Protein AF-A0AAW3V0H8-F1 (afdb_monomer)

Nearest PDB structures (foldseek):
  4p8q-assembly1_A  TM=2.398E-01  e=4.920E+00  Homo sapiens

Structure (mmCIF, N/CA/C/O backbone):
data_AF-A0AAW3V0H8-F1
#
_entry.id   AF-A0AAW3V0H8-F1
#
loop_
_atom_site.group_PDB
_atom_site.id
_atom_site.type_symbol
_atom_site.label_atom_id
_atom_site.label_alt_id
_atom_site.label_comp_id
_atom_site.label_asym_id
_atom_site.label_entity_id
_atom_site.label_seq_id
_atom_site.pdbx_PDB_ins_code
_atom_site.Cartn_x
_atom_site.Cartn_y
_atom_site.Cartn_z
_atom_site.occupancy
_atom_site.B_iso_or_equiv
_atom_site.auth_seq_id
_atom_site.auth_comp_id
_atom_site.auth_asym_id
_atom_site.auth_atom_id
_atom_site.pdbx_PDB_model_num
ATOM 1 N N . MET A 1 1 ? 20.833 -8.322 23.748 1.00 37.53 1 MET A N 1
ATOM 2 C CA . MET A 1 1 ? 20.472 -7.703 22.460 1.00 37.53 1 MET A CA 1
ATOM 3 C C . MET A 1 1 ? 19.228 -8.422 21.984 1.00 37.53 1 MET A C 1
ATOM 5 O O . MET A 1 1 ? 19.292 -9.637 21.852 1.00 37.53 1 MET A O 1
ATOM 9 N N . SER A 1 2 ? 18.082 -7.745 21.903 1.00 35.94 2 SER A N 1
ATOM 10 C CA . SER A 1 2 ? 16.878 -8.358 21.337 1.00 35.94 2 SER A CA 1
ATOM 11 C C . SER A 1 2 ? 17.013 -8.324 19.821 1.00 35.94 2 SER A C 1
ATOM 13 O O . SER A 1 2 ? 17.039 -7.242 19.240 1.00 35.94 2 SER A O 1
ATOM 15 N N . ASN A 1 3 ? 17.126 -9.489 19.191 1.00 50.06 3 ASN A N 1
ATOM 16 C CA . ASN A 1 3 ? 16.875 -9.577 17.762 1.00 50.06 3 ASN A CA 1
ATOM 17 C C . ASN A 1 3 ? 15.362 -9.459 17.582 1.00 50.06 3 ASN A C 1
ATOM 19 O O . ASN A 1 3 ? 14.611 -10.320 18.040 1.00 50.06 3 ASN A O 1
ATOM 23 N N . ASN A 1 4 ? 14.920 -8.353 16.991 1.00 58.00 4 ASN A N 1
ATOM 24 C CA . ASN A 1 4 ? 13.531 -8.189 16.598 1.00 58.00 4 ASN A CA 1
ATOM 25 C C . ASN A 1 4 ? 13.390 -8.788 15.203 1.00 58.00 4 ASN A C 1
ATOM 27 O O . ASN A 1 4 ? 13.765 -8.164 14.216 1.00 58.00 4 ASN A O 1
ATOM 31 N N . TYR A 1 5 ? 12.890 -10.016 15.147 1.00 76.69 5 TYR A N 1
ATOM 32 C CA . TYR A 1 5 ? 12.546 -10.676 13.898 1.00 76.69 5 TYR A CA 1
ATOM 33 C C . TYR A 1 5 ? 11.169 -10.185 13.482 1.00 76.69 5 TYR A C 1
ATOM 35 O O . TYR A 1 5 ? 10.242 -10.202 14.283 1.00 76.69 5 TYR A O 1
ATOM 43 N N . TYR A 1 6 ? 11.040 -9.680 12.266 1.00 83.75 6 TYR A N 1
ATOM 44 C CA . TYR A 1 6 ? 9.749 -9.311 11.716 1.00 83.75 6 TYR A CA 1
ATOM 45 C C . TYR A 1 6 ? 9.528 -10.127 10.451 1.00 83.75 6 TYR A C 1
ATOM 47 O O . TYR A 1 6 ? 10.320 -10.035 9.513 1.00 83.75 6 TYR A O 1
ATOM 55 N N . ASP A 1 7 ? 8.448 -10.899 10.445 1.00 89.94 7 ASP A N 1
ATOM 56 C CA . ASP A 1 7 ? 8.029 -11.690 9.299 1.00 89.94 7 ASP A CA 1
ATOM 57 C C . ASP A 1 7 ? 6.697 -11.164 8.782 1.00 89.94 7 ASP A C 1
ATOM 59 O O . ASP A 1 7 ? 5.806 -10.803 9.558 1.00 89.94 7 ASP A O 1
ATOM 63 N N . ALA A 1 8 ? 6.553 -11.158 7.465 1.00 91.62 8 ALA A N 1
ATOM 64 C CA . ALA A 1 8 ? 5.334 -10.767 6.796 1.00 91.62 8 ALA A CA 1
ATOM 65 C C . ALA A 1 8 ? 5.156 -11.490 5.465 1.00 91.62 8 ALA A C 1
ATOM 67 O O . ALA A 1 8 ? 6.110 -11.890 4.799 1.00 91.62 8 ALA A O 1
ATOM 68 N N . THR A 1 9 ? 3.902 -11.637 5.065 1.00 94.12 9 THR A N 1
ATOM 69 C CA . THR A 1 9 ? 3.507 -12.157 3.758 1.00 94.12 9 THR A CA 1
ATOM 70 C C . THR A 1 9 ? 2.416 -11.298 3.173 1.00 94.12 9 THR A C 1
ATOM 72 O O . THR A 1 9 ? 1.615 -10.712 3.899 1.00 94.12 9 THR A O 1
ATOM 75 N N . GLY A 1 10 ? 2.324 -11.300 1.857 1.00 95.06 10 GLY A N 1
ATOM 76 C CA . GLY A 1 10 ? 1.260 -10.615 1.166 1.00 95.06 10 GLY A CA 1
ATOM 77 C C . GLY A 1 10 ? 1.073 -11.088 -0.255 1.00 95.06 10 GLY A C 1
ATOM 78 O O . GLY A 1 10 ? 1.720 -12.030 -0.717 1.00 95.06 10 GLY A O 1
ATOM 79 N N . VAL A 1 11 ? 0.174 -10.396 -0.942 1.00 97.00 11 VAL A N 1
ATOM 80 C CA . VAL A 1 11 ? -0.075 -10.573 -2.365 1.00 97.00 11 VAL A CA 1
ATOM 81 C C . VAL A 1 11 ? -0.100 -9.238 -3.091 1.00 97.00 11 VAL A C 1
ATOM 83 O O . VAL A 1 11 ? -0.655 -8.248 -2.609 1.00 97.00 11 VAL A O 1
ATOM 86 N N . LEU A 1 12 ? 0.480 -9.243 -4.284 1.00 98.06 12 LEU A N 1
ATOM 87 C CA . LEU A 1 12 ? 0.251 -8.260 -5.330 1.00 98.06 12 LEU A CA 1
ATOM 88 C C . LEU A 1 12 ? -1.022 -8.669 -6.074 1.00 98.06 12 LEU A C 1
ATOM 90 O O . LEU A 1 12 ? -1.100 -9.800 -6.547 1.00 98.06 12 LEU A O 1
ATOM 94 N N . VAL A 1 13 ? -2.006 -7.776 -6.166 1.00 97.19 13 VAL A N 1
ATOM 95 C CA . VAL A 1 13 ? -3.293 -8.022 -6.837 1.00 97.19 13 VAL A CA 1
ATOM 96 C C . VAL A 1 13 ? -3.322 -7.265 -8.159 1.00 97.19 13 VAL A C 1
ATOM 98 O O . VAL A 1 13 ? -3.122 -6.046 -8.171 1.00 97.19 13 VAL A O 1
ATOM 101 N N . PHE A 1 14 ? -3.593 -7.961 -9.258 1.00 96.50 14 PHE A N 1
ATOM 102 C CA . PHE A 1 14 ? -3.565 -7.417 -10.617 1.00 96.50 14 PHE A CA 1
ATOM 103 C C . PHE A 1 14 ? -4.962 -7.326 -11.236 1.00 96.50 14 PHE A C 1
ATOM 105 O O . PHE A 1 14 ? -5.885 -8.028 -10.834 1.00 96.50 14 PHE A O 1
ATOM 112 N N . ASP A 1 15 ? -5.121 -6.457 -12.234 1.00 94.00 15 ASP A N 1
ATOM 113 C CA . ASP A 1 15 ? -6.331 -6.426 -13.058 1.00 94.00 15 ASP A CA 1
ATOM 114 C C . ASP A 1 15 ? -6.294 -7.561 -14.092 1.00 94.00 15 ASP A C 1
ATOM 116 O O . ASP A 1 15 ? -5.703 -7.436 -15.168 1.00 94.00 15 ASP A O 1
ATOM 120 N N . GLY A 1 16 ? -6.894 -8.700 -13.738 1.00 87.38 16 GLY A N 1
ATOM 121 C CA . GLY A 1 16 ? -6.908 -9.907 -14.562 1.00 87.38 16 GLY A CA 1
ATOM 122 C C . GLY A 1 16 ? -5.788 -10.882 -14.200 1.00 87.38 16 GLY A C 1
ATOM 123 O O . GLY A 1 16 ? -5.446 -11.046 -13.036 1.00 87.38 16 GLY A O 1
ATOM 124 N N . SER A 1 17 ? -5.240 -11.601 -15.182 1.00 85.12 17 SER A N 1
ATOM 125 C CA . SER A 1 17 ? -4.166 -12.562 -14.902 1.00 85.12 17 SER A CA 1
ATOM 126 C C . SER A 1 17 ? -2.872 -11.844 -14.479 1.00 85.12 17 SER A C 1
ATOM 128 O O . SER A 1 17 ? -2.539 -10.828 -15.087 1.00 85.12 17 SER A O 1
ATOM 130 N N . PRO A 1 18 ? -2.109 -12.368 -13.500 1.00 81.50 18 PRO A N 1
ATOM 131 C CA . PRO A 1 18 ? -0.899 -11.751 -13.008 1.00 81.50 18 PRO A CA 1
ATOM 132 C C . PRO A 1 18 ? 0.109 -11.662 -14.131 1.00 81.50 18 PRO A C 1
ATOM 134 O O . PRO A 1 18 ? 0.438 -12.658 -14.782 1.00 81.50 18 PRO A O 1
ATOM 137 N N . VAL A 1 19 ? 0.621 -10.457 -14.332 1.00 87.94 19 VAL A N 1
ATOM 138 C CA . VAL A 1 19 ? 1.719 -10.217 -15.252 1.00 87.94 19 VAL A CA 1
ATOM 139 C C . VAL A 1 19 ? 2.872 -9.685 -14.422 1.00 87.94 19 VAL A C 1
ATOM 141 O O . VAL A 1 19 ? 2.922 -8.504 -14.083 1.00 87.94 19 VAL A O 1
ATOM 144 N N . VAL A 1 20 ? 3.809 -10.573 -14.079 1.00 93.44 20 VAL A N 1
ATOM 145 C CA . VAL A 1 20 ? 5.093 -10.162 -13.501 1.00 93.44 20 VAL A CA 1
ATOM 146 C C . VAL A 1 20 ? 5.947 -9.579 -14.618 1.00 93.44 20 VAL A C 1
ATOM 148 O O . VAL A 1 20 ? 6.759 -10.261 -15.251 1.00 93.44 20 VAL A O 1
ATOM 151 N N . THR A 1 21 ? 5.702 -8.302 -14.887 1.00 94.44 21 THR A N 1
ATOM 152 C CA . THR A 1 21 ? 6.495 -7.491 -15.803 1.00 94.44 21 THR A CA 1
ATOM 153 C C . THR A 1 21 ? 7.872 -7.184 -15.208 1.00 94.44 21 THR A C 1
ATOM 155 O O . THR A 1 21 ? 8.102 -7.420 -14.014 1.00 94.44 21 THR A O 1
ATOM 158 N N . PRO A 1 22 ? 8.811 -6.655 -16.009 1.00 93.12 22 PRO A N 1
ATOM 159 C CA . PRO A 1 22 ? 10.111 -6.250 -15.498 1.00 93.12 22 PRO A CA 1
ATOM 160 C C . PRO A 1 22 ? 10.042 -5.245 -14.338 1.00 93.12 22 PRO A C 1
ATOM 162 O O . PRO A 1 22 ? 10.780 -5.420 -13.374 1.00 93.12 22 PRO A O 1
ATOM 165 N N . VAL A 1 23 ? 9.115 -4.275 -14.354 1.00 93.50 23 VAL A N 1
ATOM 166 C CA . VAL A 1 23 ? 8.939 -3.334 -13.228 1.00 93.50 23 VAL A CA 1
ATOM 167 C C . VAL A 1 23 ? 8.511 -4.049 -11.946 1.00 93.50 23 VAL A C 1
ATOM 169 O O . VAL A 1 23 ? 9.093 -3.811 -10.887 1.00 93.50 23 VAL A O 1
ATOM 172 N N . ILE A 1 24 ? 7.534 -4.960 -12.020 1.00 96.44 24 ILE A N 1
ATOM 173 C CA . ILE A 1 24 ? 7.113 -5.745 -10.848 1.00 96.44 24 ILE A CA 1
ATOM 174 C C . ILE A 1 24 ? 8.265 -6.608 -10.336 1.00 96.44 24 ILE A C 1
ATOM 176 O O . ILE A 1 24 ? 8.504 -6.672 -9.131 1.00 96.44 24 ILE A O 1
ATOM 180 N N . ARG A 1 25 ? 9.006 -7.246 -11.244 1.00 95.62 25 ARG A N 1
ATOM 181 C CA . ARG A 1 25 ? 10.152 -8.077 -10.878 1.00 95.62 25 ARG A CA 1
ATOM 182 C C . ARG A 1 25 ? 11.225 -7.249 -10.175 1.00 95.62 25 ARG A C 1
ATOM 184 O O . ARG A 1 25 ? 11.657 -7.647 -9.100 1.00 95.62 25 ARG A O 1
ATOM 191 N N . ALA A 1 26 ? 11.594 -6.095 -10.717 1.00 93.31 26 ALA A N 1
ATOM 192 C CA . ALA A 1 26 ? 12.618 -5.227 -10.143 1.00 93.31 26 ALA A CA 1
ATOM 193 C C . ALA A 1 26 ? 12.239 -4.693 -8.750 1.00 93.31 26 ALA A C 1
ATOM 195 O O . ALA A 1 26 ? 13.066 -4.655 -7.845 1.00 93.31 26 ALA A O 1
ATOM 196 N N . LEU A 1 27 ? 10.977 -4.303 -8.547 1.00 95.31 27 LEU A N 1
ATOM 197 C CA . LEU A 1 27 ? 10.539 -3.729 -7.271 1.00 95.31 27 LEU A CA 1
ATOM 198 C C . LEU A 1 27 ? 10.308 -4.777 -6.173 1.00 95.31 27 LEU A C 1
ATOM 200 O O . LEU A 1 27 ? 10.487 -4.466 -4.998 1.00 95.31 27 LEU A O 1
ATOM 204 N N . PHE A 1 28 ? 9.889 -5.996 -6.535 1.00 96.94 28 PHE A N 1
ATOM 205 C CA . PHE A 1 28 ? 9.394 -6.980 -5.564 1.00 96.94 28 PHE A CA 1
ATOM 206 C C . PHE A 1 28 ? 10.211 -8.276 -5.473 1.00 96.94 28 PHE A C 1
ATOM 208 O O . PHE A 1 28 ? 9.963 -9.056 -4.557 1.00 96.94 28 PHE A O 1
ATOM 215 N N . SER A 1 29 ? 11.212 -8.516 -6.329 1.00 95.12 29 SER A N 1
ATOM 216 C CA . SER A 1 29 ? 12.108 -9.684 -6.175 1.00 95.12 29 SER A CA 1
ATOM 217 C C . SER A 1 29 ? 12.776 -9.781 -4.793 1.00 95.12 29 SER A C 1
ATOM 219 O O . SER A 1 29 ? 12.823 -10.895 -4.264 1.00 95.12 29 SER A O 1
ATOM 221 N N . PRO A 1 30 ? 13.205 -8.671 -4.147 1.00 95.25 30 PRO A N 1
ATOM 222 C CA . PRO A 1 30 ? 13.730 -8.710 -2.774 1.00 95.25 30 PRO A CA 1
ATOM 223 C C . PRO A 1 30 ? 12.755 -9.308 -1.742 1.00 95.25 30 PRO A C 1
ATOM 225 O O . PRO A 1 30 ? 13.171 -9.847 -0.718 1.00 95.25 30 PRO A O 1
ATOM 228 N N . PHE A 1 31 ? 11.452 -9.282 -2.039 1.00 96.00 31 PHE A N 1
ATOM 229 C CA . PHE A 1 31 ? 10.376 -9.816 -1.206 1.00 96.00 31 PHE A CA 1
ATOM 230 C C . PHE A 1 31 ? 9.985 -11.250 -1.597 1.00 96.00 31 PHE A C 1
ATOM 232 O O . PHE A 1 31 ? 8.806 -11.587 -1.568 1.00 96.00 31 PHE A O 1
ATOM 239 N N . SER A 1 32 ? 10.925 -12.107 -2.013 1.00 94.75 32 SER A N 1
ATOM 240 C CA . SER A 1 32 ? 10.636 -13.513 -2.378 1.00 94.75 32 SER A CA 1
ATOM 241 C C . SER A 1 32 ? 9.428 -13.678 -3.314 1.00 94.75 32 SER A C 1
ATOM 243 O O . SER A 1 32 ? 8.558 -14.519 -3.079 1.00 94.75 32 SER A O 1
ATOM 245 N N . LEU A 1 33 ? 9.353 -12.837 -4.348 1.00 96.25 33 LEU A N 1
ATOM 246 C CA . LEU A 1 33 ? 8.239 -12.811 -5.292 1.00 96.25 33 LEU A CA 1
ATOM 247 C C . LEU A 1 33 ? 8.005 -14.194 -5.925 1.00 96.25 33 LEU A C 1
ATOM 249 O O . LEU A 1 33 ? 8.881 -14.723 -6.612 1.00 96.25 33 LEU A O 1
ATOM 253 N N . ASP A 1 34 ? 6.800 -14.736 -5.759 1.00 95.12 34 ASP A N 1
ATOM 254 C CA . ASP A 1 34 ? 6.346 -15.957 -6.428 1.00 95.12 34 ASP A CA 1
ATOM 255 C C . ASP A 1 34 ? 5.134 -15.647 -7.314 1.00 95.12 34 ASP A C 1
ATOM 257 O O . ASP A 1 34 ? 4.043 -15.322 -6.848 1.00 95.12 34 ASP A O 1
ATOM 261 N N . GLU A 1 35 ? 5.342 -15.753 -8.625 1.00 94.81 35 GLU A N 1
ATOM 262 C CA . GLU A 1 35 ? 4.335 -15.477 -9.654 1.00 94.81 35 GLU A CA 1
ATOM 263 C C . GLU A 1 35 ? 3.262 -16.572 -9.786 1.00 94.81 35 GLU A C 1
ATOM 265 O O . GLU A 1 35 ? 2.266 -16.387 -10.481 1.00 94.81 35 GLU A O 1
ATOM 270 N N . ARG A 1 36 ? 3.475 -17.740 -9.168 1.00 91.25 36 ARG A N 1
ATOM 271 C CA . ARG A 1 36 ? 2.620 -18.930 -9.327 1.00 91.25 36 ARG A CA 1
ATOM 272 C C . ARG A 1 36 ? 1.748 -19.199 -8.111 1.00 91.25 36 ARG A C 1
ATOM 274 O O . ARG A 1 36 ? 0.838 -20.023 -8.193 1.00 91.25 36 ARG A O 1
ATOM 281 N N . TYR A 1 37 ? 2.029 -18.533 -6.998 1.00 92.00 37 TYR A N 1
ATOM 282 C CA . TYR A 1 37 ? 1.308 -18.667 -5.743 1.00 92.00 37 TYR A CA 1
ATOM 283 C C . TYR A 1 37 ? 0.724 -17.305 -5.332 1.00 92.00 37 TYR A C 1
ATOM 285 O O . TYR A 1 37 ? 1.418 -16.305 -5.466 1.00 92.00 37 TYR A O 1
ATOM 293 N N . PRO A 1 38 ? -0.526 -17.222 -4.839 1.00 90.50 38 PRO A N 1
ATOM 294 C CA . PRO A 1 38 ? -1.515 -18.299 -4.722 1.00 90.50 38 PRO A CA 1
ATOM 295 C C . PRO A 1 38 ? -2.177 -18.689 -6.061 1.00 90.50 38 PRO A C 1
ATOM 297 O O . PRO A 1 38 ? -2.934 -19.659 -6.102 1.00 90.50 38 PRO A O 1
ATOM 300 N N . GLY A 1 39 ? -1.875 -17.968 -7.147 1.00 87.69 39 GLY A N 1
ATOM 301 C CA . GLY A 1 39 ? -2.514 -18.110 -8.456 1.00 87.69 39 GLY A CA 1
ATOM 302 C C . GLY A 1 39 ? -3.687 -17.140 -8.629 1.00 87.69 39 GLY A C 1
ATOM 303 O O . GLY A 1 39 ? -3.873 -16.222 -7.835 1.00 87.69 39 GLY A O 1
ATOM 304 N N . GLY A 1 40 ? -4.500 -17.332 -9.671 1.00 90.69 40 GLY A N 1
ATOM 305 C CA . GLY A 1 40 ? -5.608 -16.413 -9.960 1.00 90.69 40 GLY A CA 1
ATOM 306 C C . GLY A 1 40 ? -5.092 -15.108 -10.550 1.00 90.69 40 GLY A C 1
ATOM 307 O O . GLY A 1 40 ? -4.414 -15.190 -11.563 1.00 90.69 40 GLY A O 1
ATOM 308 N N . ASP A 1 41 ? -5.429 -13.975 -9.928 1.00 92.94 41 ASP A N 1
ATOM 309 C CA . ASP A 1 41 ? -5.024 -12.583 -10.206 1.00 92.94 41 ASP A CA 1
ATOM 310 C C . ASP A 1 41 ? -3.945 -12.067 -9.230 1.00 92.94 41 ASP A C 1
ATOM 312 O O . ASP A 1 41 ? -3.714 -10.861 -9.112 1.00 92.94 41 ASP A O 1
ATOM 316 N N . GLN A 1 42 ? -3.276 -12.985 -8.521 1.00 96.31 42 GLN A N 1
ATOM 317 C CA . GLN A 1 42 ? -2.355 -12.667 -7.435 1.00 96.31 42 GLN A CA 1
ATOM 318 C C . GLN A 1 42 ? -0.961 -13.276 -7.603 1.00 96.31 42 GLN A C 1
ATOM 320 O O . GLN A 1 42 ? -0.818 -14.424 -8.029 1.00 96.31 42 GLN A O 1
ATOM 325 N N . CYS A 1 43 ? 0.050 -12.523 -7.161 1.00 96.38 43 CYS A N 1
ATOM 326 C CA . CYS A 1 43 ? 1.411 -13.015 -6.919 1.00 96.38 43 CYS A CA 1
ATOM 327 C C . CYS A 1 43 ? 1.782 -12.834 -5.450 1.00 96.38 43 CYS A C 1
ATOM 329 O O . CYS A 1 43 ? 1.475 -11.803 -4.858 1.00 96.38 43 CYS A O 1
ATOM 331 N N . TYR A 1 44 ? 2.485 -13.800 -4.880 1.00 96.62 44 TYR A N 1
ATOM 332 C CA . TYR A 1 44 ? 2.911 -13.796 -3.490 1.00 96.62 44 TYR A CA 1
ATOM 333 C C . TYR A 1 44 ? 4.196 -13.000 -3.299 1.00 96.62 44 TYR A C 1
ATOM 335 O O . TYR A 1 44 ? 5.097 -13.043 -4.133 1.00 96.62 44 TYR A O 1
ATOM 343 N N . ILE A 1 45 ? 4.278 -12.315 -2.163 1.00 96.75 45 ILE A N 1
ATOM 344 C CA . ILE A 1 45 ? 5.489 -11.678 -1.653 1.00 96.75 45 ILE A CA 1
ATOM 345 C C . ILE A 1 45 ? 5.642 -11.999 -0.166 1.00 96.75 45 ILE A C 1
ATOM 347 O O . ILE A 1 45 ? 4.659 -12.204 0.551 1.00 96.75 45 ILE A O 1
ATOM 351 N N . ALA A 1 46 ? 6.873 -12.008 0.320 1.00 94.50 46 ALA A N 1
ATOM 352 C CA . ALA A 1 46 ? 7.197 -12.213 1.715 1.00 94.50 46 ALA A CA 1
ATOM 353 C C . ALA A 1 46 ? 8.461 -11.480 2.136 1.00 94.50 46 ALA A C 1
ATOM 355 O O . ALA A 1 46 ? 9.443 -11.395 1.401 1.00 94.50 46 ALA A O 1
ATOM 356 N N . ARG A 1 47 ? 8.437 -11.045 3.390 1.00 91.81 47 ARG A N 1
ATOM 357 C CA . ARG A 1 47 ? 9.610 -10.685 4.166 1.00 91.81 47 ARG A CA 1
ATOM 358 C C . ARG A 1 47 ? 9.761 -11.723 5.261 1.00 91.81 47 ARG A C 1
ATOM 360 O O . ARG A 1 47 ? 8.859 -11.909 6.071 1.00 91.81 47 ARG A O 1
ATOM 367 N N . VAL A 1 48 ? 10.894 -12.394 5.289 1.00 89.44 48 VAL A N 1
ATOM 368 C CA . VAL A 1 48 ? 11.235 -13.365 6.321 1.00 89.44 48 VAL A CA 1
ATOM 369 C C . VAL A 1 48 ? 12.594 -12.966 6.859 1.00 89.44 48 VAL A C 1
ATOM 371 O O . VAL A 1 48 ? 13.583 -13.031 6.127 1.00 89.44 48 VAL A O 1
ATOM 374 N N . ALA A 1 49 ? 12.639 -12.556 8.125 1.00 84.50 49 ALA A N 1
ATOM 375 C CA . ALA A 1 49 ? 13.765 -11.832 8.717 1.00 84.50 49 ALA A CA 1
ATOM 376 C C . ALA A 1 49 ? 15.133 -12.515 8.531 1.00 84.50 49 ALA A C 1
ATOM 378 O O . ALA A 1 49 ? 16.157 -11.845 8.475 1.00 84.50 49 ALA A O 1
ATOM 379 N N . GLU A 1 50 ? 15.161 -13.845 8.436 1.00 83.00 50 GLU A N 1
ATOM 380 C CA . GLU A 1 50 ? 16.398 -14.622 8.296 1.00 83.00 50 GLU A CA 1
ATOM 381 C C . GLU A 1 50 ? 16.725 -15.047 6.856 1.00 83.00 50 GLU A C 1
ATOM 383 O O . GLU A 1 50 ? 17.782 -15.632 6.624 1.00 83.00 50 GLU A O 1
ATOM 388 N N . SER A 1 51 ? 15.836 -14.809 5.886 1.00 85.12 51 SER A N 1
ATOM 389 C CA . SER A 1 51 ? 15.993 -15.353 4.524 1.00 85.12 51 SER A CA 1
ATOM 390 C C . SER A 1 51 ? 15.734 -14.371 3.387 1.00 85.12 51 SER A C 1
ATOM 392 O O . SER A 1 51 ? 16.080 -14.674 2.248 1.00 85.12 51 SER A O 1
ATOM 394 N N . THR A 1 52 ? 15.180 -13.195 3.674 1.00 89.00 52 THR A N 1
ATOM 395 C CA . THR A 1 52 ? 14.964 -12.139 2.680 1.00 89.00 52 THR A CA 1
ATOM 396 C C . THR A 1 52 ? 15.725 -10.887 3.065 1.00 89.00 52 THR A C 1
ATOM 398 O O . THR A 1 52 ? 15.724 -10.515 4.236 1.00 89.00 52 THR A O 1
ATOM 401 N N . ASN A 1 53 ? 16.285 -10.198 2.076 1.00 91.75 53 ASN A N 1
ATOM 402 C CA . ASN A 1 53 ? 16.764 -8.836 2.245 1.00 91.75 53 ASN A CA 1
ATOM 403 C C . ASN A 1 53 ? 15.783 -7.891 1.548 1.00 91.75 53 ASN A C 1
ATOM 405 O O . ASN A 1 53 ? 15.791 -7.810 0.325 1.00 91.75 53 ASN A O 1
ATOM 409 N N . THR A 1 54 ? 14.920 -7.225 2.315 1.00 93.06 54 THR A N 1
ATOM 410 C CA . THR A 1 54 ? 13.894 -6.303 1.797 1.00 93.06 54 THR A CA 1
ATOM 411 C C . THR A 1 54 ? 14.283 -4.834 1.964 1.00 93.06 54 THR A C 1
ATOM 413 O O . THR A 1 54 ? 13.432 -3.950 1.855 1.00 93.06 54 THR A O 1
ATOM 416 N N . SER A 1 55 ? 15.564 -4.565 2.223 1.00 91.88 55 SER A N 1
ATOM 417 C CA . SER A 1 55 ? 16.100 -3.220 2.382 1.00 91.88 55 SER A CA 1
ATOM 418 C C . SER A 1 55 ? 15.950 -2.383 1.111 1.00 91.88 55 SER A C 1
ATOM 420 O O . SER A 1 55 ? 15.826 -2.894 -0.009 1.00 91.88 55 SER A O 1
ATOM 422 N N . TRP A 1 56 ? 16.011 -1.062 1.268 1.00 89.81 56 TRP A N 1
ATOM 423 C CA . TRP A 1 56 ? 16.093 -0.168 0.122 1.00 89.81 56 TRP A CA 1
ATOM 424 C C . TRP A 1 56 ? 17.332 -0.452 -0.728 1.00 89.81 56 TRP A C 1
ATOM 426 O O . TRP A 1 56 ? 17.207 -0.357 -1.946 1.00 89.81 56 TRP A O 1
ATOM 436 N N . SER A 1 57 ? 18.480 -0.840 -0.152 1.00 88.50 57 SER A N 1
ATOM 437 C CA . SER A 1 57 ? 19.646 -1.269 -0.947 1.00 88.50 57 SER A CA 1
ATOM 438 C C . SER A 1 57 ? 19.326 -2.445 -1.867 1.00 88.50 57 SER A C 1
ATOM 440 O O . SER A 1 57 ? 19.563 -2.339 -3.066 1.00 88.50 57 SER A O 1
ATOM 442 N N . ALA A 1 58 ? 18.680 -3.499 -1.365 1.00 91.06 58 ALA A N 1
ATOM 443 C CA . ALA A 1 58 ? 18.315 -4.657 -2.183 1.00 91.06 58 ALA A CA 1
ATOM 444 C C . ALA A 1 58 ? 17.333 -4.301 -3.314 1.00 91.06 58 ALA A C 1
ATOM 446 O O . ALA A 1 58 ? 17.464 -4.780 -4.442 1.00 91.06 58 ALA A O 1
ATOM 447 N N . VAL A 1 59 ? 16.356 -3.425 -3.044 1.00 91.81 59 VAL A N 1
ATOM 448 C CA . VAL A 1 59 ? 15.438 -2.921 -4.083 1.00 91.81 59 VAL A CA 1
ATOM 449 C C . VAL A 1 59 ? 16.191 -2.097 -5.127 1.00 91.81 59 VAL A C 1
ATOM 451 O O . VAL A 1 59 ? 15.975 -2.275 -6.323 1.00 91.81 59 VAL A O 1
ATOM 454 N N . LYS A 1 60 ? 17.088 -1.206 -4.697 1.00 87.69 60 LYS A N 1
ATOM 455 C CA . LYS A 1 60 ? 17.897 -0.366 -5.591 1.00 87.69 60 LYS A CA 1
ATOM 456 C C . LYS A 1 60 ? 18.804 -1.215 -6.487 1.00 87.69 60 LYS A C 1
ATOM 458 O O . LYS A 1 60 ? 18.861 -0.951 -7.685 1.00 87.69 60 LYS A O 1
ATOM 463 N N . GLU A 1 61 ? 19.447 -2.243 -5.936 1.00 88.12 61 GLU A N 1
ATOM 464 C CA . GLU A 1 61 ? 20.258 -3.212 -6.685 1.00 88.12 61 GLU A CA 1
ATOM 465 C C . GLU A 1 61 ? 19.422 -3.939 -7.742 1.00 88.12 61 GLU A C 1
ATOM 467 O O . GLU A 1 61 ? 19.773 -3.913 -8.920 1.00 88.12 61 GLU A O 1
ATOM 472 N N . SER A 1 62 ? 18.263 -4.492 -7.364 1.00 90.75 62 SER A N 1
ATOM 473 C CA . SER A 1 62 ? 17.382 -5.195 -8.309 1.00 90.75 62 SER A CA 1
ATOM 474 C C . SER A 1 62 ? 16.884 -4.285 -9.442 1.00 90.75 62 SER A C 1
ATOM 476 O O . SER A 1 62 ? 16.788 -4.698 -10.600 1.00 90.75 62 SER A O 1
ATOM 478 N N . VAL A 1 63 ? 16.611 -3.016 -9.133 1.00 89.06 63 VAL A N 1
ATOM 479 C CA . VAL A 1 63 ? 16.225 -2.000 -10.120 1.00 89.06 63 VAL A CA 1
ATOM 480 C C . VAL A 1 63 ? 17.396 -1.612 -11.030 1.00 89.06 63 VAL A C 1
ATOM 482 O O . VAL A 1 63 ? 17.189 -1.413 -12.229 1.00 89.06 63 VAL A O 1
ATOM 485 N N . LEU A 1 64 ? 18.618 -1.530 -10.499 1.00 86.44 64 LEU A N 1
ATOM 486 C CA . LEU A 1 64 ? 19.825 -1.247 -11.274 1.00 86.44 64 LEU A CA 1
ATOM 487 C C . LEU A 1 64 ? 20.162 -2.390 -12.238 1.00 86.44 64 LEU A C 1
ATOM 489 O O . LEU A 1 64 ? 20.419 -2.120 -13.411 1.00 86.44 64 LEU A O 1
ATOM 493 N N . GLU A 1 65 ? 20.126 -3.640 -11.775 1.00 86.06 65 GLU A N 1
ATOM 494 C CA . GLU A 1 65 ? 20.321 -4.827 -12.618 1.00 86.06 65 GLU A CA 1
ATOM 495 C C . GLU A 1 65 ? 19.332 -4.826 -13.789 1.00 86.06 65 GLU A C 1
ATOM 497 O O . GLU A 1 65 ? 19.724 -4.930 -14.953 1.00 86.06 65 GLU A O 1
ATOM 502 N N . TRP A 1 66 ? 18.050 -4.586 -13.499 1.00 86.44 66 TRP A N 1
ATOM 503 C CA . TRP A 1 66 ? 17.034 -4.471 -14.538 1.00 86.44 66 TRP A CA 1
ATOM 504 C C . TRP A 1 66 ? 17.312 -3.318 -15.518 1.00 86.44 66 TRP A C 1
ATOM 506 O O . TRP A 1 66 ? 17.183 -3.488 -16.734 1.00 86.44 66 TRP A O 1
ATOM 516 N N . ALA A 1 67 ? 17.709 -2.143 -15.020 1.00 83.88 67 ALA A N 1
ATOM 517 C CA . ALA A 1 67 ? 18.033 -0.998 -15.867 1.00 83.88 67 ALA A CA 1
ATOM 518 C C . ALA A 1 67 ? 19.197 -1.309 -16.827 1.00 83.88 67 ALA A C 1
ATOM 520 O O . ALA A 1 67 ? 19.133 -0.940 -18.005 1.00 83.88 67 ALA A O 1
ATOM 521 N N . GLN A 1 68 ? 20.223 -2.023 -16.352 1.00 83.38 68 GLN A N 1
ATOM 522 C CA . GLN A 1 68 ? 21.353 -2.470 -17.171 1.00 83.38 68 GLN A CA 1
ATOM 523 C C . GLN A 1 68 ? 20.904 -3.438 -18.271 1.00 83.38 68 GLN A C 1
ATOM 525 O O . GLN A 1 68 ? 21.221 -3.211 -19.442 1.00 83.38 68 GLN A O 1
ATOM 530 N N . ASP A 1 69 ? 20.099 -4.446 -17.927 1.00 83.06 69 ASP A N 1
ATOM 531 C CA . ASP A 1 69 ? 19.544 -5.411 -18.888 1.00 83.06 69 ASP A CA 1
ATOM 532 C C . ASP A 1 69 ? 18.683 -4.736 -19.964 1.00 83.06 69 ASP A C 1
ATOM 534 O O . ASP A 1 69 ? 18.658 -5.151 -21.126 1.00 83.06 69 ASP A O 1
ATOM 538 N N . PHE A 1 70 ? 17.995 -3.652 -19.600 1.00 79.06 70 PHE A N 1
ATOM 539 C CA . PHE A 1 70 ? 17.163 -2.874 -20.514 1.00 79.06 70 PHE A CA 1
ATOM 540 C C . PHE A 1 70 ? 17.952 -1.853 -21.355 1.00 79.06 70 PHE A C 1
ATOM 542 O O . PHE A 1 70 ? 17.370 -1.104 -22.149 1.00 79.06 70 PHE A O 1
ATOM 549 N N . GLY A 1 71 ? 19.279 -1.797 -21.196 1.00 78.56 71 GLY A N 1
ATOM 550 C CA . GLY A 1 71 ? 20.151 -0.863 -21.907 1.00 78.56 71 GLY A CA 1
ATOM 551 C C . GLY A 1 71 ? 19.949 0.594 -21.487 1.00 78.56 71 GLY A C 1
ATOM 552 O O . GLY A 1 71 ? 20.224 1.512 -22.267 1.00 78.56 71 GLY A O 1
ATOM 553 N N . ILE A 1 72 ? 19.440 0.832 -20.277 1.00 76.62 72 ILE A N 1
ATOM 554 C CA . ILE A 1 72 ? 19.380 2.166 -19.688 1.00 76.62 72 ILE A CA 1
ATOM 555 C C . ILE A 1 72 ? 20.775 2.440 -19.144 1.00 76.62 72 ILE A C 1
ATOM 557 O O . ILE A 1 72 ? 21.174 1.933 -18.101 1.00 76.62 72 ILE A O 1
ATOM 561 N N . GLY A 1 73 ? 21.546 3.200 -19.923 1.00 64.38 73 GLY A N 1
ATOM 562 C CA . GLY A 1 73 ? 22.909 3.578 -19.583 1.00 64.38 73 GLY A CA 1
ATOM 563 C C . GLY A 1 73 ? 22.933 4.457 -18.341 1.00 64.38 73 GLY A C 1
ATOM 564 O O . GLY A 1 73 ? 22.907 5.681 -18.442 1.00 64.38 73 GLY A O 1
ATOM 565 N N . VAL A 1 74 ? 23.033 3.836 -17.171 1.00 62.53 74 VAL A N 1
ATOM 566 C CA . VAL A 1 74 ? 23.420 4.502 -15.925 1.00 62.53 74 VAL A CA 1
ATOM 567 C C . VAL A 1 74 ? 24.952 4.587 -15.899 1.00 62.53 74 VAL A C 1
ATOM 569 O O . VAL A 1 74 ? 25.614 4.081 -15.006 1.00 62.53 74 VAL A O 1
ATOM 572 N N . SER A 1 75 ? 25.549 5.140 -16.957 1.00 50.50 75 SER A N 1
ATOM 573 C CA . SER A 1 75 ? 26.996 5.323 -17.049 1.00 50.50 75 SER A CA 1
ATOM 574 C C . SER A 1 75 ? 27.350 6.723 -16.562 1.00 50.50 75 SER A C 1
ATOM 576 O O . SER A 1 75 ? 27.163 7.706 -17.282 1.00 50.50 75 SER A O 1
ATOM 578 N N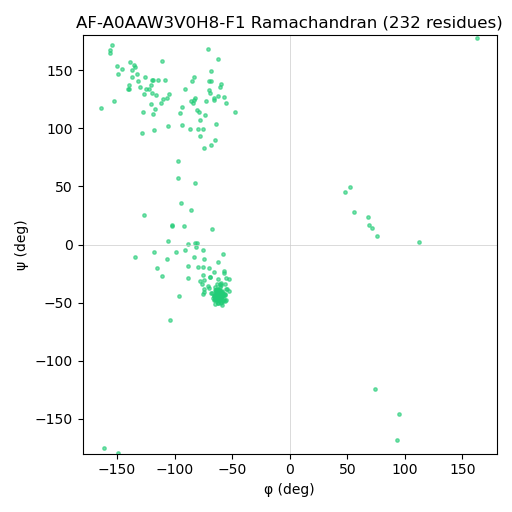 . GLY A 1 76 ? 27.856 6.803 -15.339 1.00 48.69 76 GLY A N 1
ATOM 579 C CA . GLY A 1 76 ? 28.699 7.893 -14.871 1.00 48.69 76 GLY A CA 1
ATOM 580 C C . GLY A 1 76 ? 29.924 7.262 -14.228 1.00 48.69 76 GLY A C 1
ATOM 581 O O . GLY A 1 76 ? 29.782 6.293 -13.494 1.00 48.69 76 GLY A O 1
ATOM 582 N N . GLU A 1 77 ? 31.111 7.786 -14.515 1.00 45.72 77 GLU A N 1
ATOM 583 C CA . GLU A 1 77 ? 32.389 7.386 -13.898 1.00 45.72 77 GLU A CA 1
ATOM 584 C C . GLU A 1 77 ? 32.478 7.762 -12.401 1.00 45.72 77 GLU A C 1
ATOM 586 O O . GLU A 1 77 ? 33.553 7.712 -11.812 1.00 45.72 77 GLU A O 1
ATOM 591 N N . ASP A 1 78 ? 31.352 8.129 -11.788 1.00 48.75 78 ASP A N 1
ATOM 592 C CA . ASP A 1 78 ? 31.232 8.437 -10.373 1.00 48.75 78 ASP A CA 1
ATOM 593 C C . ASP A 1 78 ? 30.756 7.165 -9.665 1.00 48.75 78 ASP A C 1
ATOM 595 O O . ASP A 1 78 ? 29.629 6.715 -9.873 1.00 48.75 78 ASP A O 1
ATOM 599 N N . GLU A 1 79 ? 31.615 6.586 -8.826 1.00 47.38 79 GLU A N 1
ATOM 600 C CA . GLU A 1 79 ? 31.308 5.431 -7.963 1.00 47.38 79 GLU A CA 1
ATOM 601 C C . GLU A 1 79 ? 30.124 5.699 -6.999 1.00 47.38 79 GLU A C 1
ATOM 603 O O . GLU A 1 79 ? 29.587 4.763 -6.413 1.00 47.38 79 GLU A O 1
ATOM 608 N N . ASP A 1 80 ? 29.647 6.948 -6.933 1.00 48.97 80 ASP A N 1
ATOM 609 C CA . ASP A 1 80 ? 28.458 7.421 -6.219 1.00 48.97 80 ASP A CA 1
ATOM 610 C C . ASP A 1 80 ? 27.232 7.522 -7.157 1.00 48.97 80 ASP A C 1
ATOM 612 O O . ASP A 1 80 ? 26.635 8.591 -7.352 1.00 48.97 80 ASP A O 1
ATOM 616 N N . LEU A 1 81 ? 26.844 6.422 -7.808 1.00 53.84 81 LEU A N 1
ATOM 617 C CA . LEU A 1 81 ? 25.585 6.375 -8.559 1.00 53.84 81 LEU A CA 1
ATOM 618 C C . LEU A 1 81 ? 24.402 6.439 -7.586 1.00 53.84 81 LEU A C 1
ATOM 620 O O . LEU A 1 81 ? 23.848 5.412 -7.207 1.00 53.84 81 LEU A O 1
ATOM 624 N N . GLU A 1 82 ? 24.002 7.659 -7.217 1.00 66.44 82 GLU A N 1
ATOM 625 C CA . GLU A 1 82 ? 22.827 7.930 -6.387 1.00 66.44 82 GLU A CA 1
ATOM 626 C C . GLU A 1 82 ? 21.626 7.126 -6.914 1.00 66.44 82 GLU A C 1
ATOM 628 O O . GLU A 1 82 ? 21.165 7.383 -8.034 1.00 66.44 82 GLU A O 1
ATOM 633 N N . PRO A 1 83 ? 21.102 6.151 -6.152 1.00 61.22 83 PRO A N 1
ATOM 634 C CA . PRO A 1 83 ? 20.069 5.225 -6.619 1.00 61.22 83 PRO A CA 1
ATOM 635 C C . PRO A 1 83 ? 18.796 5.916 -7.128 1.00 61.22 83 PRO A C 1
ATOM 637 O O . PRO A 1 83 ? 18.093 5.408 -8.003 1.00 61.22 83 PRO A O 1
ATOM 640 N N . GLU A 1 84 ? 18.534 7.134 -6.654 1.00 74.44 84 GLU A N 1
ATOM 641 C CA . GLU A 1 84 ? 17.489 8.019 -7.168 1.00 74.44 84 GLU A CA 1
ATOM 642 C C . GLU A 1 84 ? 17.614 8.298 -8.673 1.00 74.44 84 GLU A C 1
ATOM 644 O O . GLU A 1 84 ? 16.603 8.443 -9.365 1.00 74.44 84 GLU A O 1
ATOM 649 N N . ARG A 1 85 ? 18.840 8.375 -9.207 1.00 75.88 85 ARG A N 1
ATOM 650 C CA . ARG A 1 85 ? 19.100 8.599 -10.637 1.00 75.88 85 ARG A CA 1
ATOM 651 C C . ARG A 1 85 ? 18.592 7.439 -11.480 1.00 75.88 85 ARG A C 1
ATOM 653 O O . ARG A 1 85 ? 18.072 7.689 -12.565 1.00 75.88 85 ARG A O 1
ATOM 660 N N . VAL A 1 86 ? 18.695 6.206 -10.981 1.00 78.06 86 VAL A N 1
ATOM 661 C CA . VAL A 1 86 ? 18.187 5.014 -11.673 1.00 78.06 86 VAL A CA 1
ATOM 662 C C . VAL A 1 86 ? 16.670 5.103 -11.782 1.00 78.06 86 VAL A C 1
ATOM 664 O O . VAL A 1 86 ? 16.135 5.052 -12.886 1.00 78.06 86 VAL A O 1
ATOM 667 N N . PHE A 1 87 ? 15.975 5.354 -10.669 1.00 84.94 87 PHE A N 1
ATOM 668 C CA . PHE A 1 87 ? 14.522 5.538 -10.687 1.00 84.94 87 PHE A CA 1
ATOM 669 C C . PHE A 1 87 ? 14.096 6.674 -11.620 1.00 84.94 87 PHE A C 1
ATOM 671 O O . PHE A 1 87 ? 13.168 6.494 -12.406 1.00 84.94 87 PHE A O 1
ATOM 678 N N . ARG A 1 88 ? 14.789 7.821 -11.598 1.00 84.50 88 ARG A N 1
ATOM 679 C CA . ARG A 1 88 ? 14.511 8.950 -12.506 1.00 84.50 88 ARG A CA 1
ATOM 680 C C . ARG A 1 88 ? 14.699 8.576 -13.976 1.00 84.50 88 ARG A C 1
ATOM 682 O O . ARG A 1 88 ? 13.804 8.847 -14.771 1.00 84.50 88 ARG A O 1
ATOM 689 N N . ALA A 1 89 ? 15.797 7.909 -14.327 1.00 81.31 89 ALA A N 1
ATOM 690 C CA . ALA A 1 89 ? 16.058 7.459 -15.695 1.00 81.31 89 ALA A CA 1
ATOM 691 C C . ALA A 1 89 ? 15.002 6.452 -16.184 1.00 81.31 89 ALA A C 1
ATOM 693 O O . ALA A 1 89 ? 14.556 6.522 -17.331 1.00 81.31 89 ALA A O 1
ATOM 694 N N . LEU A 1 90 ? 14.553 5.549 -15.308 1.00 83.56 90 LEU A N 1
ATOM 695 C CA . LEU A 1 90 ? 13.460 4.617 -15.600 1.00 83.56 90 LEU A CA 1
ATOM 696 C C . LEU A 1 90 ? 12.138 5.357 -15.798 1.00 83.56 90 LEU A C 1
ATOM 698 O O . LEU A 1 90 ? 11.425 5.091 -16.765 1.00 83.56 90 LEU A O 1
ATOM 702 N N . GLY A 1 91 ? 11.846 6.325 -14.928 1.00 87.31 91 GLY A N 1
ATOM 703 C CA . GLY A 1 91 ? 10.689 7.201 -15.056 1.00 87.31 91 GLY A CA 1
ATOM 704 C C . GLY A 1 91 ? 10.675 7.920 -16.403 1.00 87.31 91 GLY A C 1
ATOM 705 O O . GLY A 1 91 ? 9.672 7.881 -17.110 1.00 87.31 91 GLY A O 1
ATOM 706 N N . GLU A 1 92 ? 11.791 8.521 -16.814 1.00 86.06 92 GLU A N 1
ATOM 707 C CA . GLU A 1 92 ? 11.921 9.159 -18.130 1.00 86.06 92 GLU A CA 1
ATOM 708 C C . GLU A 1 92 ? 11.715 8.163 -19.278 1.00 86.06 92 GLU A C 1
ATOM 710 O O . GLU A 1 92 ? 10.952 8.439 -20.206 1.00 86.06 92 GLU A O 1
ATOM 715 N N . LYS A 1 93 ? 12.341 6.982 -19.202 1.00 84.25 93 LYS A N 1
ATOM 716 C CA . LYS A 1 93 ? 12.244 5.947 -20.240 1.00 84.25 93 LYS A CA 1
ATOM 717 C C . LYS A 1 93 ? 10.821 5.416 -20.416 1.00 84.25 93 LYS A C 1
ATOM 719 O O . LYS A 1 93 ? 10.415 5.156 -21.548 1.00 84.25 93 LYS A O 1
ATOM 724 N N . LEU A 1 94 ? 10.085 5.260 -19.318 1.00 85.62 94 LEU A N 1
ATOM 725 C CA . LEU A 1 94 ? 8.703 4.778 -19.299 1.00 85.62 94 LEU A CA 1
ATOM 726 C C . LEU A 1 94 ? 7.665 5.904 -19.445 1.00 85.62 94 LEU A C 1
ATOM 728 O O . LEU A 1 94 ? 6.468 5.636 -19.440 1.00 85.62 94 LEU A O 1
ATOM 732 N N . GLY A 1 95 ? 8.096 7.163 -19.586 1.00 86.56 95 GLY A N 1
ATOM 733 C CA . GLY A 1 95 ? 7.194 8.315 -19.695 1.00 86.56 95 GLY A CA 1
ATOM 734 C C . GLY A 1 95 ? 6.470 8.682 -18.392 1.00 86.56 95 GLY A C 1
ATOM 735 O O . GLY A 1 95 ? 5.526 9.466 -18.420 1.00 86.56 95 GLY A O 1
ATOM 736 N N . ALA A 1 96 ? 6.915 8.140 -17.259 1.00 87.56 96 ALA A N 1
ATOM 737 C CA . ALA A 1 96 ? 6.434 8.437 -15.910 1.00 87.56 96 ALA A CA 1
ATOM 738 C C . ALA A 1 96 ? 7.216 9.574 -15.223 1.00 87.56 96 ALA A C 1
ATOM 740 O O . ALA A 1 96 ? 6.886 9.981 -14.107 1.00 87.56 96 ALA A O 1
ATOM 741 N N . GLY A 1 97 ? 8.272 10.078 -15.870 1.00 79.88 97 GLY A N 1
ATOM 742 C CA . GLY A 1 97 ? 9.087 11.179 -15.370 1.00 79.88 97 GLY A CA 1
ATOM 743 C C . GLY A 1 97 ? 8.259 12.449 -15.158 1.00 79.88 97 GLY A C 1
ATOM 744 O O . GLY A 1 97 ? 7.414 12.811 -15.975 1.00 79.88 97 GLY A O 1
ATOM 745 N N . GLY A 1 98 ? 8.496 13.148 -14.047 1.00 84.50 98 GLY A N 1
ATOM 746 C CA . GLY A 1 98 ? 7.794 14.390 -13.733 1.00 84.50 98 GLY A CA 1
ATOM 747 C C . GLY A 1 98 ? 7.900 14.790 -12.261 1.00 84.50 98 GLY A C 1
ATOM 748 O O . GLY A 1 98 ? 8.481 14.052 -11.465 1.00 84.50 98 GLY A O 1
ATOM 749 N N . PRO A 1 99 ? 7.328 15.946 -11.870 1.00 85.88 99 PRO A N 1
ATOM 750 C CA . PRO A 1 99 ? 7.436 16.458 -10.504 1.00 85.88 99 PRO A CA 1
ATOM 751 C C . PRO A 1 99 ? 6.925 15.475 -9.448 1.00 85.88 99 PRO A C 1
ATOM 753 O O . PRO A 1 99 ? 7.596 15.265 -8.449 1.00 85.88 99 PRO A O 1
ATOM 756 N N . GLN A 1 100 ? 5.786 14.817 -9.697 1.00 84.50 100 GLN A N 1
ATOM 757 C CA . GLN A 1 100 ? 5.203 13.856 -8.756 1.00 84.50 100 GLN A CA 1
ATOM 758 C C . GLN A 1 100 ? 6.104 12.635 -8.537 1.00 84.50 100 GLN A C 1
ATOM 760 O O . GLN A 1 100 ? 6.334 12.238 -7.398 1.00 84.50 100 GLN A O 1
ATOM 765 N N . PHE A 1 101 ? 6.625 12.053 -9.620 1.00 88.44 101 PHE A N 1
ATOM 766 C CA . PHE A 1 101 ? 7.531 10.910 -9.542 1.00 88.44 101 PHE A CA 1
ATOM 767 C C . PHE A 1 101 ? 8.847 11.293 -8.856 1.00 88.44 101 PHE A C 1
ATOM 769 O O . PHE A 1 101 ? 9.305 10.591 -7.961 1.00 88.44 101 PHE A O 1
ATOM 776 N N . ASN A 1 102 ? 9.414 12.450 -9.203 1.00 85.50 102 ASN A N 1
ATOM 777 C CA . ASN A 1 102 ? 10.657 12.935 -8.605 1.00 85.50 102 ASN A CA 1
ATOM 778 C C . ASN A 1 102 ? 10.502 13.250 -7.112 1.00 85.50 102 ASN A C 1
ATOM 780 O O . ASN A 1 102 ? 11.403 12.937 -6.340 1.00 85.50 102 ASN A O 1
ATOM 784 N N . SER A 1 103 ? 9.370 13.835 -6.702 1.00 86.62 103 SER A N 1
ATOM 785 C CA . SER A 1 103 ? 9.045 14.040 -5.288 1.00 86.62 103 SER A CA 1
ATOM 786 C C . SER A 1 103 ? 8.917 12.712 -4.549 1.00 86.62 103 SER A C 1
ATOM 788 O O . SER A 1 103 ? 9.495 12.575 -3.481 1.00 86.62 103 SER A O 1
ATOM 790 N N . LEU A 1 104 ? 8.243 11.708 -5.124 1.00 87.12 104 LEU A N 1
ATOM 791 C CA . LEU A 1 104 ? 8.147 10.382 -4.506 1.00 87.12 104 LEU A CA 1
ATOM 792 C C . LEU A 1 104 ? 9.529 9.741 -4.324 1.00 87.12 104 LEU A C 1
ATOM 794 O O . LEU A 1 104 ? 9.832 9.248 -3.243 1.00 87.12 104 LEU A O 1
ATOM 798 N N . VAL A 1 105 ? 10.362 9.764 -5.367 1.00 85.81 105 VAL A N 1
ATOM 799 C CA . VAL A 1 105 ? 11.728 9.223 -5.321 1.00 85.81 105 VAL A CA 1
ATOM 800 C C . VAL A 1 105 ? 12.550 9.915 -4.234 1.00 85.81 105 VAL A C 1
ATOM 802 O O . VAL A 1 105 ? 13.207 9.233 -3.463 1.00 85.81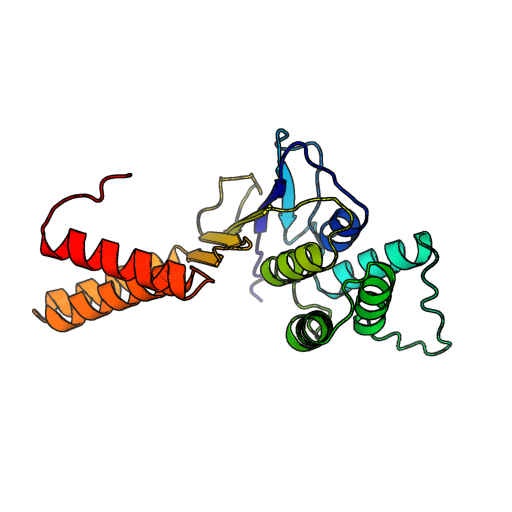 105 VAL A O 1
ATOM 805 N N . PHE A 1 106 ? 12.473 11.242 -4.134 1.00 83.56 106 PHE A N 1
ATOM 806 C CA . PHE A 1 106 ? 13.247 12.019 -3.164 1.00 83.56 106 PHE A CA 1
ATOM 807 C C . PHE A 1 106 ? 12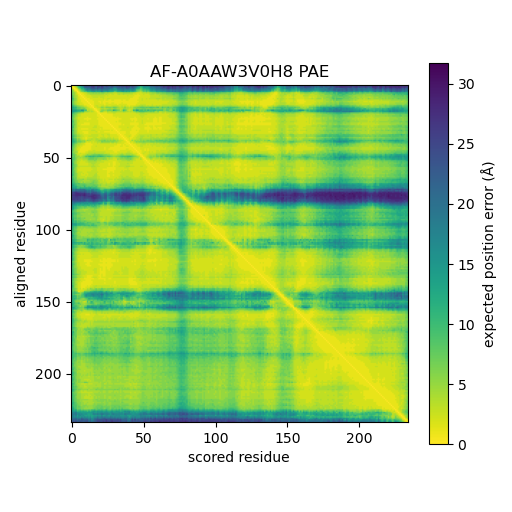.733 11.898 -1.719 1.00 83.56 106 PHE A C 1
ATOM 809 O O . PHE A 1 106 ? 13.516 11.882 -0.777 1.00 83.56 106 PHE A O 1
ATOM 816 N N . GLU A 1 107 ? 11.415 11.855 -1.518 1.00 81.38 107 GLU A N 1
ATOM 817 C CA . GLU A 1 107 ? 10.815 11.899 -0.17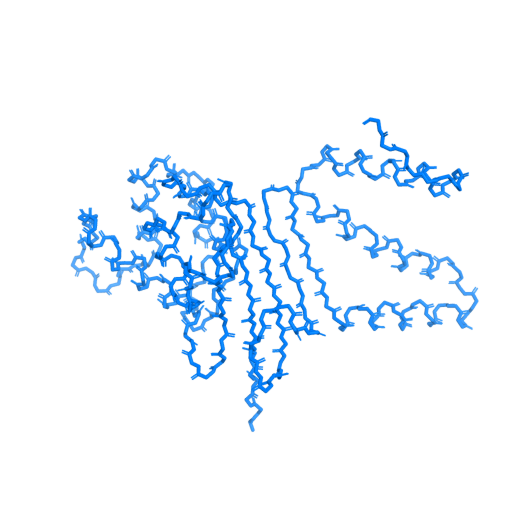8 1.00 81.38 107 GLU A CA 1
ATOM 818 C C . GLU A 1 107 ? 10.657 10.516 0.459 1.00 81.38 107 GLU A C 1
ATOM 820 O O . GLU A 1 107 ? 10.612 10.406 1.686 1.00 81.38 107 GLU A O 1
ATOM 825 N N . ALA A 1 108 ? 10.495 9.470 -0.354 1.00 78.50 108 ALA A N 1
ATOM 826 C CA . ALA A 1 108 ? 10.021 8.176 0.124 1.00 78.50 108 ALA A CA 1
ATOM 827 C C . ALA A 1 108 ? 11.047 7.046 0.005 1.00 78.50 108 ALA A C 1
ATOM 829 O O . ALA A 1 108 ? 10.909 6.041 0.708 1.00 78.50 108 ALA A O 1
ATOM 830 N N . ILE A 1 109 ? 12.061 7.195 -0.852 1.00 79.31 109 ILE A N 1
ATOM 831 C CA . ILE A 1 109 ? 13.185 6.261 -0.905 1.00 79.31 109 ILE A CA 1
ATOM 832 C C . ILE A 1 109 ? 14.177 6.681 0.169 1.00 79.31 109 ILE A C 1
ATOM 834 O O . ILE A 1 109 ? 14.650 7.814 0.177 1.00 79.31 109 ILE A O 1
ATOM 838 N N . SER A 1 110 ? 14.476 5.774 1.097 1.00 75.00 110 SER A N 1
ATOM 839 C CA . SER A 1 110 ? 15.395 6.111 2.177 1.00 75.00 110 SER A CA 1
ATOM 840 C C . SER A 1 110 ? 16.827 6.260 1.664 1.00 75.00 110 SER A C 1
ATOM 842 O O . SER A 1 110 ? 17.304 5.477 0.829 1.00 75.00 110 SER A O 1
ATOM 844 N N . THR A 1 111 ? 17.524 7.258 2.204 1.00 72.25 111 THR A N 1
ATOM 845 C CA . THR A 1 111 ? 18.985 7.369 2.118 1.00 72.25 111 THR A CA 1
ATOM 846 C C . THR A 1 111 ? 19.673 6.381 3.059 1.00 72.25 111 THR A C 1
ATOM 848 O O . THR A 1 111 ? 20.848 6.093 2.875 1.00 72.25 111 THR A O 1
ATOM 851 N N . ASP A 1 112 ? 18.958 5.871 4.067 1.00 81.12 112 ASP A N 1
ATOM 852 C CA . ASP A 1 112 ? 19.416 4.755 4.891 1.00 81.12 112 ASP A CA 1
ATOM 853 C C . ASP A 1 112 ? 19.216 3.453 4.106 1.00 81.12 112 ASP A C 1
ATOM 855 O O . ASP A 1 112 ? 18.091 3.006 3.865 1.00 81.12 112 ASP A O 1
ATOM 859 N N . GLU A 1 113 ? 20.323 2.884 3.646 1.00 74.50 113 GLU A N 1
ATOM 860 C CA . GLU A 1 113 ? 20.345 1.701 2.792 1.00 74.50 113 GLU A CA 1
ATOM 861 C C . GLU A 1 113 ? 19.902 0.426 3.506 1.00 74.50 113 GLU A C 1
ATOM 863 O O . GLU A 1 113 ? 19.327 -0.447 2.856 1.00 74.50 113 GLU A O 1
ATOM 868 N N . ASP A 1 114 ? 20.098 0.352 4.824 1.00 84.19 114 ASP A N 1
ATOM 869 C CA . ASP A 1 114 ? 19.704 -0.788 5.654 1.00 84.19 114 ASP A CA 1
ATOM 870 C C . ASP A 1 114 ? 18.226 -0.709 6.068 1.00 84.19 114 ASP A C 1
ATOM 872 O O . ASP A 1 114 ? 17.654 -1.673 6.588 1.00 84.19 114 ASP A O 1
ATOM 876 N N . GLN A 1 115 ? 17.574 0.434 5.832 1.00 87.81 115 GLN A N 1
ATOM 877 C CA . GLN A 1 115 ? 16.156 0.586 6.105 1.00 87.81 115 GLN A CA 1
ATOM 878 C C . GLN A 1 115 ? 15.319 -0.243 5.127 1.00 87.81 115 GLN A C 1
ATOM 880 O O . GLN A 1 115 ? 15.468 -0.172 3.910 1.00 87.81 115 GLN A O 1
ATOM 885 N N . GLU A 1 116 ? 14.359 -0.972 5.683 1.00 90.00 116 GLU A N 1
ATOM 886 C CA . GLU A 1 116 ? 13.404 -1.786 4.935 1.00 90.00 116 GLU A CA 1
ATOM 887 C C . GLU A 1 116 ? 12.558 -0.952 3.972 1.00 90.00 116 GLU A C 1
ATOM 889 O O . GLU A 1 116 ? 12.034 0.112 4.333 1.00 90.00 116 GLU A O 1
ATOM 894 N N . ALA A 1 117 ? 12.397 -1.459 2.751 1.00 91.38 117 ALA A N 1
ATOM 895 C CA . ALA A 1 117 ? 11.566 -0.833 1.744 1.00 91.38 117 ALA A CA 1
ATOM 896 C C . ALA A 1 117 ? 10.089 -0.945 2.127 1.00 91.38 117 ALA A C 1
ATOM 898 O O . ALA A 1 117 ? 9.569 -2.011 2.461 1.00 91.38 117 ALA A O 1
ATOM 899 N N . ASP A 1 118 ? 9.391 0.185 2.079 1.00 91.06 118 ASP A N 1
ATOM 900 C CA . ASP A 1 118 ? 7.988 0.237 2.459 1.00 91.06 118 ASP A CA 1
ATOM 901 C C . ASP A 1 118 ? 7.100 -0.148 1.268 1.00 91.06 118 ASP A C 1
ATOM 903 O O . ASP A 1 118 ? 7.135 0.493 0.211 1.00 91.06 118 ASP A O 1
ATOM 907 N N . VAL A 1 119 ? 6.259 -1.169 1.459 1.00 93.38 119 VAL A N 1
ATOM 908 C CA . VAL A 1 119 ? 5.332 -1.684 0.441 1.00 93.38 119 VAL A CA 1
ATOM 909 C C . VAL A 1 119 ? 4.407 -0.600 -0.124 1.00 93.38 119 VAL A C 1
ATOM 911 O O . VAL A 1 119 ? 4.053 -0.660 -1.302 1.00 93.38 119 VAL A O 1
ATOM 914 N N . LYS A 1 120 ? 4.075 0.445 0.650 1.00 92.31 120 LYS A N 1
ATOM 915 C CA . LYS A 1 120 ? 3.298 1.600 0.167 1.00 92.31 120 LYS A CA 1
ATOM 916 C C . LYS A 1 120 ? 4.045 2.365 -0.930 1.00 92.31 120 LYS A C 1
ATOM 918 O O . LYS A 1 120 ? 3.441 2.808 -1.905 1.00 92.31 120 LYS A O 1
ATOM 923 N N . VAL A 1 121 ? 5.358 2.534 -0.763 1.00 93.12 121 VAL A N 1
ATOM 924 C CA . VAL A 1 121 ? 6.205 3.309 -1.672 1.00 93.12 121 VAL A CA 1
ATOM 925 C C . VAL A 1 121 ? 6.435 2.481 -2.919 1.00 93.12 121 VAL A C 1
ATOM 927 O O . VAL A 1 121 ? 6.274 3.000 -4.018 1.00 93.12 121 VAL A O 1
ATOM 930 N N . LEU A 1 122 ? 6.694 1.181 -2.755 1.00 95.31 122 LEU A N 1
ATOM 931 C CA . LEU A 1 122 ? 6.804 0.240 -3.868 1.00 95.31 122 LEU A CA 1
ATOM 932 C C . LEU A 1 122 ? 5.515 0.189 -4.696 1.00 95.31 122 LEU A C 1
ATOM 934 O O . LEU A 1 122 ? 5.581 0.240 -5.921 1.00 95.31 122 LEU A O 1
ATOM 938 N N . PHE A 1 123 ? 4.337 0.186 -4.061 1.00 96.12 123 PHE A N 1
ATOM 939 C CA . PHE A 1 123 ? 3.058 0.273 -4.773 1.00 96.12 123 PHE A CA 1
ATOM 940 C C . PHE A 1 123 ? 2.927 1.568 -5.588 1.00 96.12 123 PHE A C 1
ATOM 942 O O . PHE A 1 123 ? 2.478 1.542 -6.738 1.00 96.12 123 PHE A O 1
ATOM 949 N N . HIS A 1 124 ? 3.307 2.713 -5.013 1.00 93.06 124 HIS A N 1
ATOM 950 C CA . HIS A 1 124 ? 3.258 3.999 -5.713 1.00 93.06 124 HIS A CA 1
ATOM 951 C C . HIS A 1 124 ? 4.263 4.069 -6.866 1.00 93.06 124 HIS A C 1
ATOM 953 O O . HIS A 1 124 ? 3.894 4.511 -7.954 1.00 93.06 124 HIS A O 1
ATOM 959 N N . LEU A 1 125 ? 5.486 3.574 -6.664 1.00 93.25 125 LEU A N 1
ATOM 960 C CA . LEU A 1 125 ? 6.496 3.460 -7.715 1.00 93.25 125 LEU A CA 1
ATOM 961 C C . LEU A 1 125 ? 5.999 2.565 -8.852 1.00 93.25 125 LEU A C 1
ATOM 963 O O . LEU A 1 125 ? 6.011 3.007 -9.995 1.00 93.25 125 LEU A O 1
ATOM 967 N N . ALA A 1 126 ? 5.477 1.372 -8.550 1.00 94.75 126 ALA A N 1
ATOM 968 C CA . ALA A 1 126 ? 4.905 0.469 -9.549 1.00 94.75 126 ALA A CA 1
ATOM 969 C C . ALA A 1 126 ? 3.744 1.129 -10.309 1.00 94.75 126 ALA A C 1
ATOM 971 O O . ALA A 1 126 ? 3.682 1.090 -11.529 1.00 94.75 126 ALA A O 1
ATOM 972 N N . THR A 1 127 ? 2.840 1.812 -9.601 1.00 93.00 127 THR A N 1
ATOM 973 C CA . THR A 1 127 ? 1.701 2.496 -10.232 1.00 93.00 127 THR A CA 1
ATOM 974 C C . THR A 1 127 ? 2.143 3.572 -11.226 1.00 93.00 127 THR A C 1
ATOM 976 O O . THR A 1 127 ? 1.518 3.713 -12.278 1.00 93.00 127 THR A O 1
ATOM 979 N N . LEU A 1 128 ? 3.192 4.332 -10.899 1.00 92.44 128 LEU A N 1
ATOM 980 C CA . LEU A 1 128 ? 3.741 5.359 -11.786 1.00 92.44 128 LEU A CA 1
ATOM 981 C C . LEU A 1 128 ? 4.540 4.739 -12.938 1.00 92.44 128 LEU A C 1
ATOM 983 O O . LEU A 1 128 ? 4.386 5.168 -14.074 1.00 92.44 128 LEU A O 1
ATOM 987 N N . LEU A 1 129 ? 5.332 3.702 -12.666 1.00 91.69 129 LEU A N 1
ATOM 988 C CA . LEU A 1 129 ? 6.155 2.978 -13.639 1.00 91.69 129 LEU A CA 1
ATOM 989 C C . LEU A 1 129 ? 5.378 1.863 -14.356 1.00 91.69 129 LEU A C 1
ATOM 991 O O . LEU A 1 129 ? 5.970 0.859 -14.735 1.00 91.69 129 LEU A O 1
ATOM 995 N N . ASN A 1 130 ? 4.065 2.003 -14.542 1.00 92.00 130 ASN A N 1
ATOM 996 C CA . ASN A 1 130 ? 3.252 0.921 -15.093 1.00 92.00 130 ASN A CA 1
ATOM 997 C C . ASN A 1 130 ? 3.658 0.582 -16.538 1.00 92.00 130 ASN A C 1
ATOM 999 O O . ASN A 1 130 ? 3.272 1.267 -17.484 1.00 92.00 130 ASN A O 1
ATOM 1003 N N . ASP A 1 131 ? 4.380 -0.521 -16.704 1.00 91.88 131 ASP A N 1
ATOM 1004 C CA . ASP A 1 131 ? 4.825 -1.089 -17.980 1.00 91.88 131 ASP A CA 1
ATOM 1005 C C . ASP A 1 131 ? 3.828 -2.120 -18.553 1.00 91.88 131 ASP A C 1
ATOM 1007 O O . ASP A 1 131 ? 4.157 -2.882 -19.462 1.00 91.88 131 ASP A O 1
ATOM 1011 N N . GLY A 1 132 ? 2.592 -2.126 -18.039 1.00 92.75 132 GLY A N 1
ATOM 1012 C CA . GLY A 1 132 ? 1.504 -3.010 -18.461 1.00 92.75 132 GLY A CA 1
ATOM 1013 C C . GLY A 1 132 ? 1.085 -4.042 -17.414 1.00 92.75 132 GLY A C 1
ATOM 1014 O O . GLY A 1 132 ? 0.193 -4.841 -17.689 1.00 92.75 132 GLY A O 1
ATOM 1015 N N . HIS A 1 133 ? 1.683 -4.026 -16.219 1.00 94.25 133 HIS A N 1
ATOM 1016 C CA . HIS A 1 133 ? 1.331 -4.955 -15.144 1.00 94.25 133 HIS A CA 1
ATOM 1017 C C . HIS A 1 133 ? -0.062 -4.708 -14.553 1.00 94.25 133 HIS A C 1
ATOM 1019 O O . HIS A 1 133 ? -0.674 -5.641 -14.055 1.00 94.25 133 HIS A O 1
ATOM 1025 N N . ASN A 1 134 ? -0.574 -3.471 -14.584 1.00 94.31 134 ASN A N 1
ATOM 1026 C CA . ASN A 1 134 ? -1.902 -3.112 -14.056 1.00 94.31 134 ASN A CA 1
ATOM 1027 C C . ASN A 1 134 ? -2.135 -3.565 -12.599 1.00 94.31 134 ASN A C 1
ATOM 1029 O O . ASN A 1 134 ? -3.148 -4.175 -12.262 1.00 94.31 134 ASN A O 1
ATOM 1033 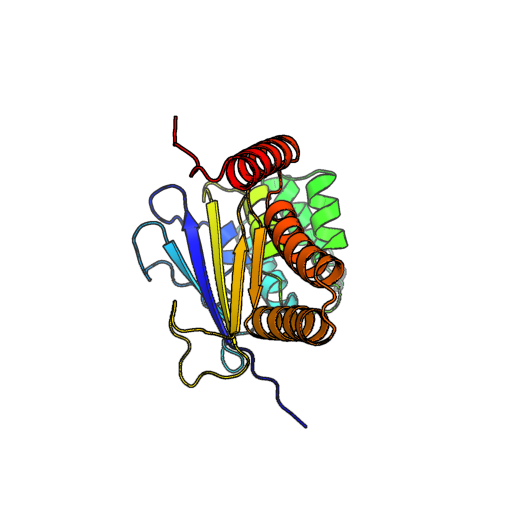N N . LEU A 1 135 ? -1.179 -3.251 -11.718 1.00 97.06 135 LEU A N 1
ATOM 1034 C CA . LEU A 1 135 ? -1.275 -3.545 -10.284 1.00 97.06 135 LEU A CA 1
ATOM 1035 C C . LEU A 1 135 ? -2.412 -2.714 -9.674 1.00 97.06 135 LEU A C 1
ATOM 1037 O O . LEU A 1 135 ? -2.440 -1.486 -9.815 1.00 97.06 135 LEU A O 1
ATOM 1041 N N . LEU A 1 136 ? -3.336 -3.387 -8.993 1.00 96.69 136 LEU A N 1
ATOM 1042 C CA . LEU A 1 136 ? -4.504 -2.787 -8.352 1.00 96.69 136 LEU A CA 1
ATOM 1043 C C . LEU A 1 136 ? -4.263 -2.516 -6.872 1.00 96.69 136 LEU A C 1
ATOM 1045 O O . LEU A 1 136 ? -4.627 -1.445 -6.372 1.00 96.69 136 LEU A O 1
ATOM 1049 N N . ALA A 1 137 ? -3.664 -3.48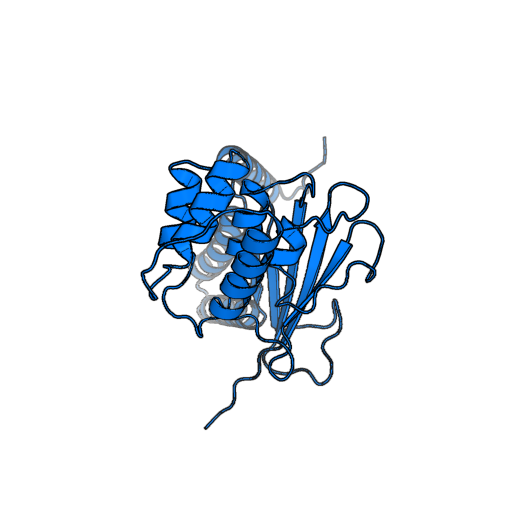6 -6.179 1.00 97.50 137 ALA A N 1
ATOM 1050 C CA . ALA A 1 137 ? -3.456 -3.409 -4.744 1.00 97.50 137 ALA A CA 1
ATOM 1051 C C . ALA A 1 137 ? -2.292 -4.278 -4.252 1.00 97.50 137 ALA A C 1
ATOM 1053 O O . ALA A 1 137 ? -1.841 -5.195 -4.937 1.00 97.50 137 ALA A O 1
ATOM 1054 N N . ILE A 1 138 ? -1.859 -4.004 -3.025 1.00 97.62 138 ILE A N 1
ATOM 1055 C CA . ILE A 1 138 ? -1.043 -4.892 -2.200 1.00 97.62 138 ILE A CA 1
ATOM 1056 C C . ILE A 1 138 ? -1.827 -5.191 -0.928 1.00 97.62 138 ILE A C 1
ATOM 1058 O O . ILE A 1 138 ? -2.323 -4.271 -0.274 1.00 97.62 138 ILE A O 1
ATOM 1062 N N . GLN A 1 139 ? -1.923 -6.470 -0.584 1.00 95.88 139 GLN A N 1
ATOM 1063 C CA . GLN A 1 139 ? -2.415 -6.935 0.711 1.00 95.88 139 GLN A CA 1
ATOM 1064 C C . GLN A 1 139 ? -1.223 -7.506 1.463 1.00 95.88 139 GLN A C 1
ATOM 1066 O O . GLN A 1 139 ? -0.536 -8.363 0.916 1.00 95.88 139 GLN A O 1
ATOM 1071 N N . TYR A 1 140 ? -0.948 -7.027 2.670 1.00 94.12 140 TYR A N 1
ATOM 1072 C CA . TYR A 1 140 ? 0.262 -7.376 3.404 1.00 94.12 140 TYR A CA 1
ATOM 1073 C C . TYR A 1 140 ? -0.045 -7.557 4.884 1.00 94.12 140 TYR A C 1
ATOM 1075 O O . TYR A 1 140 ? -0.730 -6.731 5.477 1.00 94.12 140 TYR A O 1
ATOM 1083 N N . GLU A 1 141 ? 0.454 -8.625 5.491 1.00 92.38 141 GLU A N 1
ATOM 1084 C CA . GLU A 1 141 ? 0.238 -8.934 6.902 1.00 92.38 141 GLU A CA 1
ATOM 1085 C C . GLU A 1 141 ? 1.536 -9.406 7.541 1.00 92.38 141 GLU A C 1
ATOM 1087 O O . GLU A 1 141 ? 2.302 -10.135 6.910 1.00 92.38 141 GLU A O 1
ATOM 1092 N N . GLY A 1 142 ? 1.765 -9.046 8.803 1.00 90.06 142 GLY A N 1
ATOM 1093 C CA . GLY A 1 142 ? 2.994 -9.423 9.494 1.00 90.06 142 GLY A CA 1
ATOM 1094 C C . GLY A 1 142 ? 2.896 -9.495 11.009 1.00 90.06 142 GLY A C 1
ATOM 1095 O O . GLY A 1 142 ? 1.887 -9.136 11.631 1.00 90.06 142 GLY A O 1
ATOM 1096 N N . CYS A 1 143 ? 3.963 -10.001 11.621 1.00 85.00 143 CYS A N 1
ATOM 1097 C CA . CYS A 1 143 ? 4.146 -10.031 13.065 1.00 85.00 143 CYS A CA 1
ATOM 1098 C C . CYS A 1 143 ? 5.632 -10.116 13.462 1.00 85.00 143 CYS A C 1
ATOM 1100 O O . CYS A 1 143 ? 6.509 -10.435 12.666 1.00 85.00 143 CYS A O 1
ATOM 1102 N N . TRP A 1 144 ? 5.905 -9.880 14.746 1.00 80.31 144 TRP A N 1
ATOM 1103 C CA . TRP A 1 144 ? 7.254 -9.940 15.327 1.00 80.31 144 TRP A CA 1
ATOM 1104 C C . TRP A 1 144 ? 7.743 -11.357 15.677 1.00 80.31 144 TRP A C 1
ATOM 1106 O O . TRP A 1 144 ? 8.824 -11.533 16.233 1.00 80.31 144 TRP A O 1
ATOM 1116 N N . SER A 1 145 ? 6.916 -12.383 15.480 1.00 72.81 145 SER A N 1
ATOM 1117 C CA . SER A 1 145 ? 7.324 -13.770 15.703 1.00 72.81 145 SER A CA 1
ATOM 1118 C C . SER A 1 145 ? 6.341 -14.716 15.039 1.00 72.81 145 SER A C 1
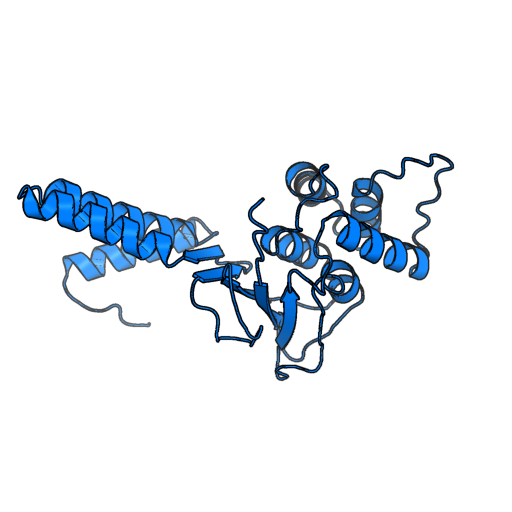ATOM 1120 O O . SER A 1 145 ? 5.173 -14.787 15.432 1.00 72.81 145 SER A O 1
ATOM 1122 N N . SER A 1 146 ? 6.830 -15.482 14.068 1.00 68.25 146 SER A N 1
ATOM 1123 C CA . SER A 1 146 ? 6.118 -16.637 13.548 1.00 68.25 146 SER A CA 1
ATOM 1124 C C . SER A 1 146 ? 7.048 -17.837 13.447 1.00 68.25 146 SER A C 1
ATOM 1126 O O . SER A 1 146 ? 8.236 -17.718 13.181 1.00 68.25 146 SER A O 1
ATOM 1128 N N . SER A 1 147 ? 6.493 -19.029 13.664 1.00 69.06 147 SER A N 1
ATOM 1129 C CA . SER A 1 147 ? 7.216 -20.276 13.386 1.00 69.06 147 SER A CA 1
ATOM 1130 C C . SER A 1 147 ? 7.204 -20.631 11.896 1.00 69.06 147 SER A C 1
ATOM 1132 O O . SER A 1 147 ? 8.009 -21.456 11.465 1.00 69.06 147 SER A O 1
ATOM 1134 N N . LYS A 1 148 ? 6.266 -20.054 11.123 1.00 71.19 148 LYS A N 1
ATOM 1135 C CA . LYS A 1 148 ? 6.092 -20.253 9.677 1.00 71.19 148 LYS A CA 1
ATOM 1136 C C . LYS A 1 148 ? 5.440 -19.020 9.049 1.00 71.19 148 LYS A C 1
ATOM 1138 O O . LYS A 1 148 ? 4.323 -18.665 9.417 1.00 71.19 148 LYS A O 1
ATOM 1143 N N . ALA A 1 149 ? 6.086 -18.420 8.057 1.00 76.00 149 ALA A N 1
ATOM 1144 C CA . ALA A 1 149 ? 5.483 -17.363 7.252 1.00 76.00 149 ALA A CA 1
ATOM 1145 C C . ALA A 1 149 ? 4.476 -17.979 6.264 1.00 76.00 149 ALA A C 1
ATOM 1147 O O . ALA A 1 149 ? 4.858 -18.556 5.247 1.00 76.00 149 ALA A O 1
ATOM 1148 N N . ARG A 1 150 ? 3.182 -17.928 6.595 1.00 79.81 150 ARG A N 1
ATOM 1149 C CA . ARG A 1 150 ? 2.093 -18.453 5.760 1.00 79.81 150 ARG A CA 1
ATOM 1150 C C . ARG A 1 150 ? 1.107 -17.340 5.446 1.00 79.81 150 ARG A C 1
ATOM 1152 O O . ARG A 1 150 ? 0.702 -16.601 6.339 1.00 79.81 150 ARG A O 1
ATOM 1159 N N . LEU A 1 151 ? 0.722 -17.264 4.175 1.00 84.19 151 LEU A N 1
ATOM 1160 C CA . LEU A 1 151 ? -0.211 -16.261 3.677 1.00 84.19 151 LEU A CA 1
ATOM 1161 C C . LEU A 1 151 ? -1.543 -16.325 4.441 1.00 84.19 151 LEU A C 1
ATOM 1163 O O . LEU A 1 151 ? -2.143 -17.396 4.522 1.00 84.19 151 LEU A O 1
ATOM 1167 N N . GLY A 1 152 ? -1.993 -15.188 4.977 1.00 78.56 152 GLY A N 1
ATOM 1168 C CA . GLY A 1 152 ? -3.262 -15.072 5.703 1.00 78.56 152 GLY A CA 1
ATOM 1169 C C . GLY A 1 152 ? -3.257 -15.637 7.130 1.00 78.56 152 GLY A C 1
ATOM 1170 O O . GLY A 1 152 ? -4.322 -15.757 7.734 1.00 78.56 152 GLY A O 1
ATOM 1171 N N . GLU A 1 153 ? -2.101 -16.044 7.671 1.00 80.88 153 GLU A N 1
ATOM 1172 C CA . GLU A 1 153 ? -1.997 -16.603 9.031 1.00 80.88 153 GLU A CA 1
ATOM 1173 C C . GLU A 1 153 ? -1.374 -15.626 10.051 1.00 80.88 153 GLU A C 1
ATOM 1175 O O . GLU A 1 153 ? -1.188 -15.985 11.217 1.00 80.88 153 GLU A O 1
ATOM 1180 N N . PHE A 1 154 ? -1.057 -14.388 9.657 1.00 79.19 154 PHE A N 1
ATOM 1181 C CA . PHE A 1 154 ? -0.478 -13.399 10.568 1.00 79.19 154 PHE A CA 1
ATOM 1182 C C . PHE A 1 154 ? -1.546 -12.639 11.369 1.00 79.19 154 PHE A C 1
ATOM 1184 O O . PHE A 1 154 ? -2.603 -12.276 10.868 1.00 79.19 154 PHE A O 1
ATOM 1191 N N . GLY A 1 155 ? -1.252 -12.376 12.649 1.00 68.75 155 GLY A N 1
ATOM 1192 C CA . GLY A 1 155 ? -2.167 -11.726 13.603 1.00 68.75 155 GLY A CA 1
ATOM 1193 C C . GLY A 1 155 ? -1.592 -10.493 14.314 1.00 68.75 155 GLY A C 1
ATOM 1194 O O . GLY A 1 155 ? -1.984 -10.193 15.443 1.00 68.75 155 GLY A O 1
ATOM 1195 N N . GLY A 1 156 ? -0.617 -9.808 13.711 1.00 81.00 156 GLY A N 1
ATOM 1196 C CA . GLY A 1 156 ? 0.040 -8.634 14.296 1.00 81.00 156 GLY A CA 1
ATOM 1197 C C . GLY A 1 156 ? -0.446 -7.336 13.669 1.00 81.00 156 GLY A C 1
ATOM 1198 O O . GLY A 1 156 ? -1.082 -6.509 14.327 1.00 81.00 156 GLY A O 1
ATOM 1199 N N . GLU A 1 157 ? -0.157 -7.185 12.386 1.00 88.88 157 GLU A N 1
ATOM 1200 C CA . GLU A 1 157 ? -0.553 -6.042 11.581 1.00 88.88 157 GLU A CA 1
ATOM 1201 C C . GLU A 1 157 ? -1.019 -6.453 10.192 1.00 88.88 157 GLU A C 1
ATOM 1203 O O . GLU A 1 157 ? -0.666 -7.522 9.700 1.00 88.88 157 GLU A O 1
ATOM 1208 N N . GLY A 1 158 ? -1.818 -5.579 9.588 1.00 91.69 158 GLY A N 1
ATOM 1209 C CA . GLY A 1 158 ? -2.287 -5.698 8.220 1.00 91.69 158 GLY A CA 1
ATOM 1210 C C . GLY A 1 158 ? -2.273 -4.339 7.532 1.00 91.69 158 GLY A C 1
ATOM 1211 O O . GLY A 1 158 ? -2.699 -3.333 8.114 1.00 91.69 158 GLY A O 1
ATOM 1212 N N . GLU A 1 159 ? -1.807 -4.322 6.291 1.00 94.06 159 GLU A N 1
ATOM 1213 C CA . GLU A 1 159 ? -1.815 -3.179 5.393 1.00 94.06 159 GLU A CA 1
ATOM 1214 C C . GLU A 1 159 ? -2.474 -3.559 4.060 1.00 94.06 159 GLU A C 1
ATOM 1216 O O . GLU A 1 159 ? -2.141 -4.560 3.430 1.00 94.06 159 GLU A O 1
ATOM 1221 N N . TYR A 1 160 ? -3.431 -2.739 3.631 1.00 95.19 160 TYR A N 1
ATOM 1222 C CA . TYR A 1 160 ? -4.037 -2.801 2.307 1.00 95.19 160 TYR A CA 1
ATOM 1223 C C . TYR A 1 160 ? -3.726 -1.495 1.587 1.00 95.19 160 TYR A C 1
ATOM 1225 O O . TYR A 1 160 ? -4.169 -0.428 2.022 1.00 95.19 160 TYR A O 1
ATOM 1233 N N . VAL A 1 161 ? -2.984 -1.567 0.486 1.00 96.19 161 VAL A N 1
ATOM 1234 C CA . VAL A 1 161 ? -2.596 -0.403 -0.317 1.00 96.19 161 VAL A CA 1
ATOM 1235 C C . VAL A 1 161 ? -3.212 -0.528 -1.699 1.00 96.19 161 VAL A C 1
ATOM 1237 O O . VAL A 1 161 ? -3.054 -1.547 -2.354 1.00 96.19 161 VAL A O 1
ATOM 1240 N N . SER A 1 162 ? -3.907 0.506 -2.160 1.00 96.38 162 SER A N 1
ATOM 1241 C CA . SER A 1 162 ? -4.466 0.595 -3.510 1.00 96.38 162 SER A CA 1
ATOM 1242 C C . SER A 1 162 ? -4.509 2.052 -3.973 1.00 96.38 162 SER A C 1
ATOM 1244 O O . SER A 1 162 ? -4.152 2.967 -3.228 1.00 96.38 162 SER A O 1
ATOM 1246 N N . ARG A 1 163 ? -5.007 2.298 -5.190 1.00 92.25 163 ARG A N 1
ATOM 1247 C CA . ARG A 1 163 ? -5.202 3.665 -5.711 1.00 92.25 163 ARG A CA 1
ATOM 1248 C C . ARG A 1 163 ? -6.264 4.474 -4.960 1.00 92.25 163 ARG A C 1
ATOM 1250 O O . ARG A 1 163 ? -6.237 5.699 -5.015 1.00 92.25 163 ARG A O 1
ATOM 1257 N N . HIS A 1 164 ? -7.206 3.809 -4.294 1.00 93.38 164 HIS A N 1
ATOM 1258 C CA . HIS A 1 164 ? -8.363 4.462 -3.665 1.00 93.38 164 HIS A CA 1
ATOM 1259 C C . HIS A 1 164 ? -8.316 4.430 -2.139 1.00 93.38 164 HIS A C 1
ATOM 1261 O O . HIS A 1 164 ? -8.886 5.297 -1.476 1.00 93.38 164 HIS A O 1
ATOM 1267 N N . LEU A 1 165 ? -7.639 3.427 -1.587 1.00 92.88 165 LEU A N 1
ATOM 1268 C CA . LEU A 1 165 ? -7.676 3.095 -0.175 1.00 92.88 165 LEU A CA 1
ATOM 1269 C C . LEU A 1 165 ? -6.281 2.716 0.310 1.00 92.88 165 LEU A C 1
ATOM 1271 O O . LEU A 1 165 ? -5.622 1.879 -0.314 1.00 92.88 165 LEU A O 1
ATOM 1275 N N . ARG A 1 166 ? -5.883 3.275 1.453 1.00 93.19 166 ARG A N 1
ATOM 1276 C CA . ARG A 1 166 ? -4.711 2.844 2.212 1.00 93.19 166 ARG A CA 1
ATOM 1277 C C . ARG A 1 166 ? -5.067 2.579 3.668 1.00 93.19 166 ARG A C 1
ATOM 1279 O O . ARG A 1 166 ? -5.074 3.489 4.497 1.00 93.19 166 ARG A O 1
ATOM 1286 N N . LEU A 1 167 ? -5.332 1.321 3.982 1.00 92.88 167 LEU A N 1
ATOM 1287 C CA . LEU A 1 167 ? -5.766 0.900 5.304 1.00 92.88 167 LEU A CA 1
ATOM 1288 C C . LEU A 1 167 ? -4.623 0.221 6.056 1.00 92.88 167 LEU A C 1
ATOM 1290 O O . LEU A 1 167 ? -4.023 -0.713 5.544 1.00 92.88 167 LEU A O 1
ATOM 1294 N N . TYR A 1 168 ? -4.378 0.654 7.293 1.00 90.94 168 TYR A N 1
ATOM 1295 C CA . TYR A 1 168 ? -3.474 -0.016 8.229 1.00 90.94 168 TYR A CA 1
ATOM 1296 C C . TYR A 1 168 ? -4.195 -0.338 9.539 1.00 90.94 168 TYR A C 1
ATOM 1298 O O . TYR A 1 168 ? -4.854 0.524 10.149 1.00 90.94 168 TYR A O 1
ATOM 1306 N N . SER A 1 169 ? -4.016 -1.564 10.017 1.00 89.25 169 SER A N 1
ATOM 1307 C CA . SER A 1 169 ? -4.513 -2.019 11.310 1.00 89.25 169 SER A CA 1
ATOM 1308 C C . SER A 1 169 ? -3.465 -2.847 12.042 1.00 89.25 169 SER A C 1
ATOM 1310 O O . SER A 1 169 ? -2.656 -3.527 11.424 1.00 89.25 169 SER A O 1
ATOM 1312 N N . SER A 1 170 ? -3.500 -2.807 13.373 1.00 89.56 170 SER A N 1
ATOM 1313 C CA . SER A 1 170 ? -2.657 -3.652 14.215 1.00 89.56 170 SER A CA 1
ATOM 1314 C C . SER A 1 170 ? -3.376 -4.056 15.494 1.00 89.56 170 SER A C 1
ATOM 1316 O O . SER A 1 170 ? -4.230 -3.325 16.009 1.00 89.56 170 SER A O 1
ATOM 1318 N N . SER A 1 171 ? -3.019 -5.221 16.030 1.00 85.69 171 SER A N 1
ATOM 1319 C CA . SER A 1 171 ? -3.595 -5.758 17.265 1.00 85.69 171 SER A CA 1
ATOM 1320 C C . SER A 1 171 ? -3.336 -4.838 18.463 1.00 85.69 171 SER A C 1
ATOM 1322 O O . SER A 1 171 ? -4.254 -4.549 19.232 1.00 85.69 171 SER A O 1
ATOM 1324 N N . THR A 1 172 ? -2.134 -4.260 18.557 1.00 85.00 172 THR A N 1
ATOM 1325 C CA . THR A 1 172 ? -1.783 -3.235 19.557 1.00 85.00 172 THR A CA 1
ATOM 1326 C C . THR A 1 172 ? -2.771 -2.074 19.552 1.00 85.00 172 THR A C 1
ATOM 1328 O O . THR A 1 172 ? -3.167 -1.573 20.604 1.00 85.00 172 THR A O 1
ATOM 1331 N N . ARG A 1 173 ? -3.217 -1.652 18.368 1.00 86.75 173 ARG A N 1
ATOM 1332 C CA . ARG A 1 173 ? -4.136 -0.527 18.243 1.00 86.75 173 ARG A CA 1
ATOM 1333 C C . ARG A 1 173 ? -5.540 -0.845 18.740 1.00 86.75 173 ARG A C 1
ATOM 1335 O O . ARG A 1 173 ? -6.189 0.032 19.309 1.00 86.75 173 ARG A O 1
ATOM 1342 N N . ALA A 1 174 ? -6.002 -2.075 18.531 1.00 88.94 174 ALA A N 1
ATOM 1343 C CA . ALA A 1 174 ? -7.277 -2.528 19.071 1.00 88.94 174 ALA A CA 1
ATOM 1344 C C . ALA A 1 174 ? -7.253 -2.518 20.609 1.00 88.94 174 ALA A C 1
ATOM 1346 O O . ALA A 1 174 ? -8.181 -1.998 21.227 1.00 88.94 174 ALA A O 1
ATOM 1347 N N . VAL A 1 175 ? -6.161 -3.002 21.215 1.00 91.12 175 VAL A N 1
ATOM 1348 C CA . VAL A 1 175 ? -5.977 -2.997 22.677 1.00 91.12 175 VAL A CA 1
ATOM 1349 C C . VAL A 1 175 ? -5.950 -1.571 23.227 1.00 91.12 175 VAL A C 1
ATOM 1351 O O 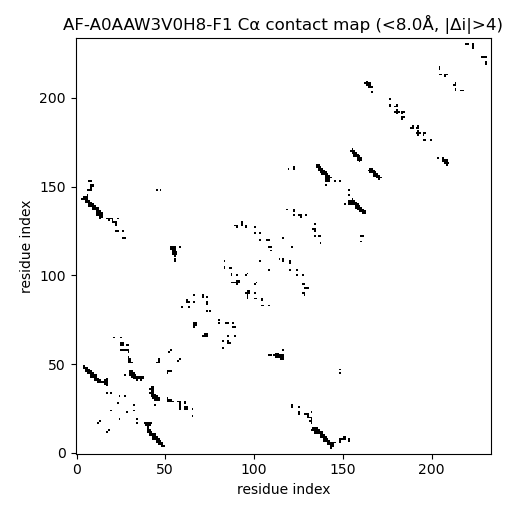. VAL A 1 175 ? -6.724 -1.256 24.125 1.00 91.12 175 VAL A O 1
ATOM 1354 N N . GLN A 1 176 ? -5.140 -0.683 22.643 1.00 91.69 176 GLN A N 1
ATOM 1355 C CA . GLN A 1 176 ? -5.045 0.717 23.077 1.00 91.69 176 GLN A CA 1
ATOM 1356 C C . GLN A 1 176 ? -6.389 1.451 23.001 1.00 91.69 176 GLN A C 1
ATOM 1358 O O . GLN A 1 176 ? -6.725 2.213 23.903 1.00 91.69 176 GLN A O 1
ATOM 1363 N N . LEU A 1 177 ? -7.171 1.219 21.941 1.00 93.81 177 LEU A N 1
ATOM 1364 C CA . LEU A 1 177 ? -8.509 1.798 21.818 1.00 93.81 177 LEU A CA 1
ATOM 1365 C C . LEU A 1 177 ? -9.450 1.269 22.909 1.00 93.81 177 LEU A C 1
ATOM 1367 O O . LEU A 1 177 ? -10.188 2.052 23.503 1.00 93.81 177 LEU A O 1
ATOM 1371 N N . GLY A 1 178 ? -9.415 -0.039 23.179 1.00 95.38 178 GLY A N 1
ATOM 1372 C CA . GLY A 1 178 ? -10.205 -0.661 24.241 1.00 95.38 178 GLY A CA 1
ATOM 1373 C C . GLY A 1 178 ? -9.869 -0.100 25.622 1.00 95.38 178 GLY A C 1
ATOM 1374 O O . GLY A 1 178 ? -10.776 0.277 26.359 1.00 95.38 178 GLY A O 1
ATOM 1375 N N . GLU A 1 179 ? -8.579 0.027 25.944 1.00 95.62 179 GLU A N 1
ATOM 1376 C CA . GLU A 1 179 ? -8.105 0.628 27.197 1.00 95.62 179 GLU A CA 1
ATOM 1377 C C . GLU A 1 179 ? -8.551 2.085 27.351 1.00 95.62 179 GLU A C 1
ATOM 1379 O O . GLU A 1 179 ? -8.949 2.500 28.440 1.00 95.62 179 GLU A O 1
ATOM 1384 N N . ASP A 1 180 ? -8.486 2.869 26.274 1.00 95.44 180 ASP A N 1
ATOM 1385 C CA . ASP A 1 180 ? -8.867 4.280 26.286 1.00 95.44 180 ASP A CA 1
ATOM 1386 C C . ASP A 1 180 ? -10.370 4.457 26.538 1.00 95.44 180 ASP A C 1
ATOM 1388 O O . ASP A 1 180 ? -10.778 5.202 27.431 1.00 95.44 180 ASP A O 1
ATOM 1392 N N . ILE A 1 181 ? -11.196 3.696 25.813 1.00 97.44 181 ILE A N 1
ATOM 1393 C CA . ILE A 1 181 ? -12.653 3.701 25.978 1.00 97.44 181 ILE A CA 1
ATOM 1394 C C . ILE A 1 181 ? -13.037 3.232 27.384 1.00 97.44 181 ILE A C 1
ATOM 1396 O O . ILE A 1 181 ? -13.804 3.912 28.066 1.00 97.44 181 ILE A O 1
ATOM 1400 N N . ASP A 1 182 ? -12.501 2.099 27.844 1.00 98.06 182 ASP A N 1
ATOM 1401 C CA . ASP A 1 182 ? -12.811 1.538 29.163 1.00 98.06 182 ASP A CA 1
ATOM 1402 C C . ASP A 1 182 ? -12.422 2.504 30.293 1.00 98.06 182 ASP A C 1
ATOM 1404 O O . ASP A 1 182 ? -13.199 2.715 31.227 1.00 98.06 182 ASP A O 1
ATOM 1408 N N . ARG A 1 183 ? -11.276 3.191 30.176 1.00 97.75 183 ARG A N 1
ATOM 1409 C CA . ARG A 1 183 ? -10.862 4.226 31.136 1.00 97.75 183 ARG A CA 1
ATOM 1410 C C . ARG A 1 183 ? -11.907 5.337 31.265 1.00 97.75 183 ARG A C 1
ATOM 1412 O O . ARG A 1 183 ? -12.253 5.707 32.388 1.00 97.75 183 ARG A O 1
ATOM 1419 N N . HIS A 1 184 ? -12.417 5.853 30.147 1.00 97.88 184 HIS A N 1
ATOM 1420 C CA . HIS A 1 184 ? -13.439 6.904 30.152 1.00 97.88 184 HIS A CA 1
ATOM 1421 C C . HIS A 1 184 ? -14.788 6.403 30.680 1.00 97.88 184 HIS A C 1
ATOM 1423 O O . HIS A 1 184 ? -15.414 7.072 31.504 1.00 97.88 184 HIS A O 1
ATOM 1429 N N . LEU A 1 185 ? -15.207 5.195 30.296 1.00 97.88 185 LEU A N 1
ATOM 1430 C CA . LEU A 1 185 ? -16.460 4.605 30.771 1.00 97.88 185 LEU A CA 1
ATOM 1431 C C . LEU A 1 185 ? -16.453 4.347 32.283 1.00 97.88 185 LEU A C 1
ATOM 1433 O O . LEU A 1 185 ? -17.434 4.661 32.955 1.00 97.88 185 LEU A O 1
ATOM 1437 N N . ARG A 1 186 ? -15.342 3.860 32.853 1.00 97.94 186 ARG A N 1
ATOM 1438 C CA . ARG A 1 186 ? -15.194 3.700 34.314 1.00 97.94 186 ARG A CA 1
ATOM 1439 C C . ARG A 1 186 ? -15.282 5.028 35.065 1.00 97.94 186 ARG A C 1
ATOM 1441 O O . ARG A 1 186 ? -15.737 5.053 36.205 1.00 97.94 186 ARG A O 1
ATOM 1448 N N . GLY A 1 187 ? -14.867 6.123 34.429 1.00 96.44 187 GLY A N 1
ATOM 1449 C CA . GLY A 1 187 ? -15.025 7.486 34.938 1.00 96.44 187 GLY A CA 1
ATOM 1450 C C . GLY A 1 187 ? -16.418 8.090 34.720 1.00 96.44 187 GLY A C 1
ATOM 1451 O O . GLY A 1 187 ? -16.623 9.246 35.079 1.00 96.44 187 GLY A O 1
ATOM 1452 N N . ASN A 1 188 ? -17.361 7.341 34.130 1.00 96.50 188 ASN A N 1
ATOM 1453 C CA . ASN A 1 188 ? -18.666 7.824 33.667 1.00 96.50 188 ASN A CA 1
ATOM 1454 C C . ASN A 1 188 ? -18.565 9.012 32.682 1.00 96.50 188 ASN A C 1
ATOM 1456 O O . ASN A 1 188 ? -19.467 9.844 32.579 1.00 96.50 188 ASN A O 1
ATOM 1460 N N . ASP A 1 189 ? -17.453 9.089 31.949 1.00 97.50 189 ASP A N 1
ATOM 1461 C CA . ASP A 1 189 ? -17.135 10.133 30.980 1.00 97.50 189 ASP A CA 1
ATOM 1462 C C . ASP A 1 189 ? -17.493 9.667 29.564 1.00 97.50 189 ASP A C 1
ATOM 1464 O O . ASP A 1 189 ? -16.652 9.326 28.727 1.00 97.50 189 ASP A O 1
ATOM 1468 N N . VAL A 1 190 ? -18.798 9.611 29.309 1.00 97.69 190 VAL A N 1
ATOM 1469 C CA . VAL A 1 190 ? -19.349 9.129 28.035 1.00 97.69 190 VAL A CA 1
ATOM 1470 C C . VAL A 1 190 ? -18.878 9.984 26.854 1.00 97.69 190 VAL A C 1
ATOM 1472 O O . VAL A 1 190 ? -18.661 9.459 25.763 1.00 97.69 190 VAL A O 1
ATOM 1475 N N . ALA A 1 191 ? -18.685 11.290 27.061 1.00 97.38 191 ALA A N 1
ATOM 1476 C CA . ALA A 1 191 ? -18.273 12.207 26.004 1.00 97.38 191 ALA A CA 1
ATOM 1477 C C . ALA A 1 191 ? -16.877 11.864 25.467 1.00 97.38 191 ALA A C 1
ATOM 1479 O O . ALA A 1 191 ? -16.696 11.758 24.252 1.00 97.38 191 ALA A O 1
ATOM 1480 N N . ASN A 1 192 ? -15.902 11.626 26.348 1.00 96.88 192 ASN A N 1
ATOM 1481 C CA . ASN A 1 192 ? -14.561 11.257 25.903 1.00 96.88 192 ASN A CA 1
ATOM 1482 C C . ASN A 1 192 ? -14.478 9.809 25.393 1.00 96.88 192 ASN A C 1
ATOM 1484 O O . ASN A 1 192 ? -13.745 9.555 24.437 1.00 96.88 192 ASN A O 1
ATOM 1488 N N . ALA A 1 193 ? -15.290 8.883 25.919 1.00 97.56 193 ALA A N 1
ATOM 1489 C CA . ALA A 1 193 ? -15.421 7.545 25.331 1.00 97.56 193 ALA A CA 1
ATOM 1490 C C . ALA A 1 193 ? -15.918 7.613 23.870 1.00 97.56 193 ALA A C 1
ATOM 1492 O O . ALA A 1 193 ? -15.343 6.985 22.977 1.00 97.56 193 ALA A O 1
ATOM 1493 N N . ALA A 1 194 ? -16.939 8.436 23.601 1.00 96.56 194 ALA A N 1
ATOM 1494 C CA . ALA A 1 194 ? -17.436 8.676 22.247 1.00 96.56 194 ALA A CA 1
ATOM 1495 C C . ALA A 1 194 ? -16.385 9.361 21.356 1.00 96.56 194 ALA A C 1
ATOM 1497 O O . ALA A 1 194 ? -16.223 8.991 20.192 1.00 96.56 194 ALA A O 1
ATOM 1498 N N . GLN A 1 195 ? -15.623 10.317 21.895 1.00 96.38 195 GLN A N 1
ATOM 1499 C CA . GLN A 1 195 ? -14.539 10.985 21.170 1.00 96.38 195 GLN A CA 1
ATOM 1500 C C . GLN A 1 195 ? -13.415 10.011 20.772 1.00 96.38 195 GLN A C 1
ATOM 1502 O O . GLN A 1 195 ? -12.896 10.101 19.654 1.00 96.38 195 GLN A O 1
ATOM 1507 N N . ALA A 1 196 ? -13.058 9.063 21.645 1.00 95.25 196 ALA A N 1
ATOM 1508 C CA . ALA A 1 196 ? -12.080 8.016 21.347 1.00 95.25 196 ALA A CA 1
ATOM 1509 C C . ALA A 1 196 ? -12.554 7.116 20.189 1.00 95.25 196 ALA A C 1
ATOM 1511 O O . ALA A 1 196 ? -11.805 6.878 19.234 1.00 95.25 196 ALA A O 1
ATOM 1512 N N . MET A 1 197 ? -13.827 6.699 20.205 1.00 95.94 197 MET A N 1
ATOM 1513 C CA . MET A 1 197 ? -14.441 5.960 19.094 1.00 95.94 197 MET A CA 1
ATOM 1514 C C . MET A 1 197 ? -14.453 6.777 17.797 1.00 95.94 197 MET A C 1
ATOM 1516 O O . MET A 1 197 ? -14.014 6.286 16.754 1.00 95.94 197 MET A O 1
ATOM 1520 N N . LEU A 1 198 ? -14.880 8.043 17.857 1.00 95.25 198 LEU A N 1
ATOM 1521 C CA . LEU A 1 198 ? -14.917 8.940 16.702 1.00 95.25 198 LEU A CA 1
ATOM 1522 C C . LEU A 1 198 ? -13.530 9.115 16.076 1.00 95.25 198 LEU A C 1
ATOM 1524 O O . LEU A 1 198 ? -13.405 9.122 14.855 1.00 95.25 198 LEU A O 1
ATOM 1528 N N . LYS A 1 199 ? -12.474 9.221 16.889 1.00 94.25 199 LYS A N 1
ATOM 1529 C CA . LYS A 1 199 ? -11.091 9.288 16.400 1.00 94.25 199 LYS A CA 1
ATOM 1530 C C . LYS A 1 199 ? -10.694 8.021 15.635 1.00 94.25 199 LYS A C 1
ATOM 1532 O O . LYS A 1 199 ? -10.005 8.119 14.620 1.00 94.25 199 LYS A O 1
ATOM 1537 N N . SER A 1 200 ? -11.136 6.846 16.089 1.00 93.75 200 SER A N 1
ATOM 1538 C CA . SER A 1 200 ? -10.905 5.584 15.373 1.00 93.75 200 SER A CA 1
ATOM 1539 C C . SER A 1 200 ? -11.627 5.558 14.023 1.00 93.75 200 SER A C 1
ATOM 1541 O O . SER A 1 200 ? -11.001 5.251 13.009 1.00 93.75 200 SER A O 1
ATOM 1543 N N . VAL A 1 201 ? -12.901 5.966 13.994 1.00 94.44 201 VAL A N 1
ATOM 1544 C CA . VAL A 1 201 ? -13.699 6.065 12.759 1.00 94.44 201 VAL A CA 1
ATOM 1545 C C . VAL A 1 201 ? -13.089 7.071 11.785 1.00 94.44 201 VAL A C 1
ATOM 1547 O O . VAL A 1 201 ? -12.916 6.752 10.615 1.00 94.44 201 VAL A O 1
ATOM 1550 N N . ARG A 1 202 ? -12.698 8.262 12.257 1.00 93.94 202 ARG A N 1
ATOM 1551 C CA . ARG A 1 202 ? -12.048 9.287 11.422 1.00 93.94 202 ARG A CA 1
ATOM 1552 C C . ARG A 1 202 ? -10.794 8.766 10.753 1.00 93.94 202 ARG A C 1
ATOM 1554 O O . ARG A 1 202 ? -10.646 8.945 9.560 1.00 93.94 202 ARG A O 1
ATOM 1561 N N . ARG A 1 203 ? -9.955 8.027 11.473 1.00 91.94 203 ARG A N 1
ATOM 1562 C CA . ARG A 1 203 ? -8.786 7.408 10.851 1.00 91.94 203 ARG A CA 1
ATOM 1563 C C . ARG A 1 203 ? -9.152 6.410 9.751 1.00 91.94 203 ARG A C 1
ATOM 1565 O O . ARG A 1 203 ? -8.446 6.338 8.752 1.00 91.94 203 ARG A O 1
ATOM 1572 N N . LEU A 1 204 ? -10.193 5.599 9.950 1.00 93.75 204 LEU A N 1
ATOM 1573 C CA . LEU A 1 204 ? -10.659 4.700 8.893 1.00 93.75 204 LEU A CA 1
ATOM 1574 C C . LEU A 1 204 ? -11.143 5.508 7.688 1.00 93.75 204 LEU A C 1
ATOM 1576 O O . LEU A 1 204 ? -10.827 5.156 6.563 1.00 93.75 204 LEU A O 1
ATOM 1580 N N . LEU A 1 205 ? -11.831 6.626 7.900 1.00 94.75 205 LEU A N 1
ATOM 1581 C CA . LEU A 1 205 ? -12.215 7.524 6.812 1.00 94.75 205 LEU A CA 1
ATOM 1582 C C . LEU A 1 205 ? -10.991 8.138 6.122 1.00 94.75 205 LEU A C 1
ATOM 1584 O O . LEU A 1 205 ? -10.940 8.147 4.898 1.00 94.75 205 LEU A O 1
ATOM 1588 N N . ASP A 1 206 ? -9.983 8.569 6.880 1.00 93.62 206 ASP A N 1
ATOM 1589 C CA . ASP A 1 206 ? -8.729 9.137 6.366 1.00 93.62 206 ASP A CA 1
ATOM 1590 C C . ASP A 1 206 ? -7.922 8.136 5.514 1.00 93.62 206 ASP A C 1
ATOM 1592 O O . ASP A 1 206 ? -7.042 8.547 4.762 1.00 93.62 206 ASP A O 1
ATOM 1596 N N . SER A 1 207 ? -8.235 6.833 5.580 1.00 93.44 207 SER A N 1
ATOM 1597 C CA . SER A 1 207 ? -7.664 5.824 4.675 1.00 93.44 207 SER A CA 1
ATOM 1598 C C . SER A 1 207 ? -8.161 5.947 3.229 1.00 93.44 207 SER A C 1
ATOM 1600 O O . SER A 1 207 ? -7.506 5.447 2.315 1.00 93.44 207 SER A O 1
ATOM 1602 N N . VAL A 1 208 ? -9.300 6.610 3.002 1.00 95.62 208 VAL A N 1
ATOM 1603 C CA . VAL A 1 208 ? -9.852 6.875 1.668 1.00 95.62 208 VAL A CA 1
ATOM 1604 C C . VAL A 1 208 ? -9.129 8.075 1.067 1.00 95.62 208 VAL A C 1
ATOM 1606 O O . VAL A 1 208 ? -9.241 9.199 1.563 1.00 95.62 208 VAL A O 1
ATOM 1609 N N . LEU A 1 209 ? -8.402 7.840 -0.024 1.00 92.44 209 LEU A N 1
ATOM 1610 C CA . LEU A 1 209 ? -7.449 8.809 -0.571 1.00 92.44 209 LEU A CA 1
ATOM 1611 C C . LEU A 1 209 ? -8.125 9.968 -1.315 1.00 92.44 209 LEU A C 1
ATOM 1613 O O . LEU A 1 209 ? -7.568 11.059 -1.386 1.00 92.44 209 LEU A O 1
ATOM 1617 N N . HIS A 1 210 ? -9.332 9.758 -1.848 1.00 95.31 210 HIS A N 1
ATOM 1618 C CA . HIS A 1 210 ? -10.066 10.795 -2.568 1.00 95.31 210 HIS A CA 1
ATOM 1619 C C . HIS A 1 210 ? -11.022 11.557 -1.641 1.00 95.31 210 HIS A C 1
ATOM 1621 O O . HIS A 1 210 ? -12.004 11.004 -1.146 1.00 95.31 210 HIS A O 1
ATOM 1627 N N . ASP A 1 211 ? -10.804 12.864 -1.497 1.00 94.19 211 ASP A N 1
ATOM 1628 C CA . ASP A 1 211 ? -11.553 13.738 -0.582 1.00 94.19 211 ASP A CA 1
ATOM 1629 C C . ASP A 1 211 ? -13.070 13.719 -0.811 1.00 94.19 211 ASP A C 1
ATOM 1631 O O . ASP A 1 211 ? -13.837 13.617 0.144 1.00 94.19 211 ASP A O 1
ATOM 1635 N N . GLY A 1 212 ? -13.507 13.753 -2.075 1.00 95.31 212 GLY A N 1
ATOM 1636 C CA . GLY A 1 212 ? -14.926 13.640 -2.441 1.00 95.31 212 GLY A CA 1
ATOM 1637 C C . GLY A 1 212 ? -15.576 12.334 -1.966 1.00 95.31 212 GLY A C 1
ATOM 1638 O O . GLY A 1 212 ? -16.574 12.377 -1.251 1.00 95.31 212 GLY A O 1
ATOM 1639 N N . GLN A 1 213 ? -14.973 11.181 -2.284 1.00 95.88 213 GLN A N 1
ATOM 1640 C CA . GLN A 1 213 ? -15.450 9.867 -1.832 1.00 95.88 213 GLN A CA 1
ATOM 1641 C C . GLN A 1 213 ? -15.435 9.764 -0.302 1.00 95.88 213 GLN A C 1
ATOM 1643 O O . GLN A 1 213 ? -16.387 9.276 0.302 1.00 95.88 213 GLN A O 1
ATOM 1648 N N . ARG A 1 214 ? -14.386 10.280 0.349 1.00 97.06 214 ARG A N 1
ATOM 1649 C CA . ARG A 1 214 ? -14.291 10.315 1.812 1.00 97.06 214 ARG A CA 1
ATOM 1650 C C . ARG A 1 214 ? -15.428 11.127 2.434 1.00 97.06 214 ARG A C 1
ATOM 1652 O O . ARG A 1 214 ? -16.028 10.676 3.411 1.00 97.06 214 ARG A O 1
ATOM 1659 N N . ALA A 1 215 ? -15.753 12.294 1.877 1.00 96.19 215 ALA A N 1
ATOM 1660 C CA . ALA A 1 215 ? -16.861 13.128 2.342 1.00 96.19 215 ALA A CA 1
ATOM 1661 C C . ALA A 1 215 ? -18.225 12.439 2.158 1.00 96.19 215 ALA A C 1
ATOM 1663 O O . ALA A 1 215 ? -19.055 12.470 3.067 1.00 96.19 215 ALA A O 1
ATOM 1664 N N . GLU A 1 216 ? -18.433 11.767 1.026 1.00 95.69 216 GLU A N 1
ATOM 1665 C CA . GLU A 1 216 ? -19.658 11.018 0.730 1.00 95.69 216 GLU A CA 1
ATOM 1666 C C . GLU A 1 216 ? -19.860 9.828 1.683 1.00 95.69 216 GLU A C 1
ATOM 1668 O O . GLU A 1 216 ? -20.927 9.689 2.290 1.00 95.69 216 GLU A O 1
ATOM 1673 N N . ILE A 1 217 ? -18.812 9.025 1.906 1.00 95.06 217 ILE A N 1
ATOM 1674 C CA . ILE A 1 217 ? -18.824 7.923 2.881 1.00 95.06 217 ILE A CA 1
ATOM 1675 C C . ILE A 1 217 ? -19.100 8.469 4.287 1.00 95.06 217 ILE A C 1
ATOM 1677 O O . ILE A 1 217 ? -19.940 7.931 5.009 1.00 95.06 217 ILE A O 1
ATOM 1681 N N . THR A 1 218 ? -18.442 9.570 4.667 1.00 95.88 218 THR A N 1
ATOM 1682 C CA . THR A 1 218 ? -18.643 10.219 5.973 1.00 95.88 218 THR A CA 1
ATOM 1683 C C . THR A 1 218 ? -20.100 10.634 6.171 1.00 95.88 218 THR A C 1
ATOM 1685 O O . THR A 1 218 ? -20.687 10.329 7.211 1.00 95.88 218 THR A O 1
ATOM 1688 N N . SER A 1 219 ? -20.702 11.305 5.182 1.00 94.00 219 SER A N 1
ATOM 1689 C CA . SER A 1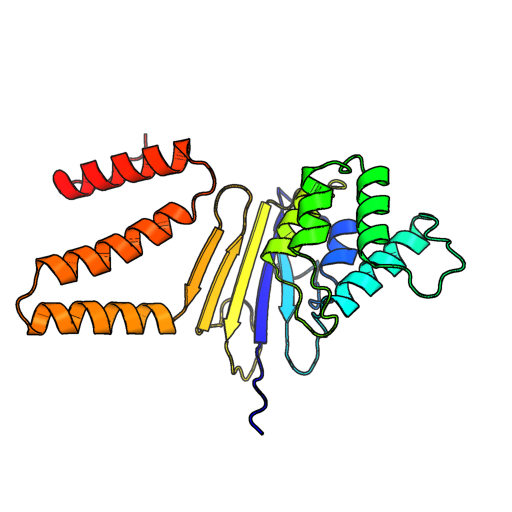 219 ? -22.101 11.745 5.260 1.00 94.00 219 SER A CA 1
ATOM 1690 C C . SER A 1 219 ? -23.058 10.558 5.342 1.00 94.00 219 SER A C 1
ATOM 1692 O O . SER A 1 219 ? -24.022 10.599 6.107 1.00 94.00 219 SER A O 1
ATOM 1694 N N . SER A 1 220 ? -22.776 9.492 4.593 1.00 93.56 220 SER A N 1
ATOM 1695 C CA . SER A 1 220 ? -23.602 8.284 4.572 1.00 93.56 220 SER A CA 1
ATOM 1696 C C . SER A 1 220 ? -23.586 7.586 5.934 1.00 93.56 220 SER A C 1
ATOM 1698 O O . SER A 1 220 ? -24.640 7.302 6.499 1.00 93.56 220 SER A O 1
ATOM 1700 N N . ILE A 1 221 ? -22.400 7.402 6.526 1.00 94.12 221 ILE A N 1
ATOM 1701 C CA . ILE A 1 221 ? -22.249 6.824 7.870 1.00 94.12 221 ILE A CA 1
ATOM 1702 C C . ILE A 1 221 ? -22.955 7.686 8.922 1.00 94.12 221 ILE A C 1
ATOM 1704 O O . ILE A 1 221 ? -23.673 7.156 9.768 1.00 94.12 221 ILE A O 1
ATOM 1708 N N . ALA A 1 222 ? -22.786 9.011 8.876 1.00 93.25 222 ALA A N 1
ATOM 1709 C CA . ALA A 1 222 ? -23.433 9.914 9.827 1.00 93.25 222 ALA A CA 1
ATOM 1710 C C . ALA A 1 222 ? -24.969 9.827 9.762 1.00 93.25 222 ALA A C 1
ATOM 1712 O O . ALA A 1 222 ? -25.629 9.797 10.805 1.00 93.25 222 ALA A O 1
ATOM 1713 N N . ALA A 1 223 ? -25.536 9.743 8.555 1.00 92.38 223 ALA A N 1
ATOM 1714 C CA . ALA A 1 223 ? -26.971 9.562 8.354 1.00 92.38 223 ALA A CA 1
ATOM 1715 C C . ALA A 1 223 ? -27.467 8.200 8.875 1.00 92.38 223 ALA A C 1
ATOM 1717 O O . ALA A 1 223 ? -28.482 8.147 9.576 1.00 92.38 223 ALA A O 1
ATOM 1718 N N . ALA A 1 224 ? -26.738 7.114 8.601 1.00 92.69 224 ALA A N 1
ATOM 1719 C CA . ALA A 1 224 ? -27.069 5.769 9.079 1.00 92.69 224 ALA A CA 1
ATOM 1720 C C . ALA A 1 224 ? -27.053 5.684 10.615 1.00 92.69 224 ALA A C 1
ATOM 1722 O O . ALA A 1 224 ? -28.032 5.269 11.233 1.00 92.69 224 ALA A O 1
ATOM 1723 N N . LEU A 1 225 ? -25.991 6.186 11.255 1.00 92.50 225 LEU A N 1
ATOM 1724 C CA . LEU A 1 225 ? -25.872 6.198 12.717 1.00 92.50 225 LEU A CA 1
ATOM 1725 C C . LEU A 1 225 ? -26.952 7.054 13.394 1.00 92.50 225 LEU A C 1
ATOM 1727 O O . LEU A 1 225 ? -27.411 6.708 14.480 1.00 92.50 225 LEU A O 1
ATOM 1731 N N . SER A 1 226 ? -27.372 8.156 12.763 1.00 91.56 226 SER A N 1
ATOM 1732 C CA . SER A 1 226 ? -28.412 9.040 13.311 1.00 91.56 226 SER A CA 1
ATOM 1733 C C . SER A 1 226 ? -29.824 8.470 13.154 1.00 91.56 226 SER A C 1
ATOM 1735 O O . SER A 1 226 ? -30.683 8.713 13.999 1.00 91.56 226 SER A O 1
ATOM 1737 N N . SER A 1 227 ? -30.078 7.739 12.066 1.00 90.69 227 SER A N 1
ATOM 1738 C CA . SER A 1 227 ? -31.384 7.134 11.770 1.00 90.69 227 SER A CA 1
ATOM 1739 C C . SER A 1 227 ? -31.563 5.738 12.373 1.00 90.69 227 SER A C 1
ATOM 1741 O O . SER A 1 227 ? -32.696 5.273 12.492 1.00 90.69 227 SER A O 1
ATOM 1743 N N . GLY A 1 228 ? -30.469 5.070 12.756 1.00 84.38 228 GLY A N 1
ATOM 1744 C CA . GLY A 1 228 ? -30.476 3.681 13.218 1.00 84.38 228 GLY A CA 1
ATOM 1745 C C . GLY A 1 228 ? -30.791 2.669 12.111 1.00 84.38 228 GLY A C 1
ATOM 1746 O O . GLY A 1 228 ? -31.177 1.544 12.420 1.00 84.38 228 GLY A O 1
ATOM 1747 N N . GLN A 1 229 ? -30.679 3.070 10.840 1.00 82.06 229 GLN A N 1
ATOM 1748 C CA . GLN A 1 229 ? -30.923 2.221 9.675 1.00 82.06 229 GLN A CA 1
ATOM 1749 C C . GLN A 1 229 ? -29.610 1.873 8.974 1.00 82.06 229 GLN A C 1
ATOM 1751 O O . GLN A 1 229 ? -28.727 2.720 8.835 1.00 82.06 229 GLN A O 1
ATOM 1756 N N . ASP A 1 230 ? -29.508 0.632 8.500 1.00 82.56 230 ASP A N 1
ATOM 1757 C CA . ASP A 1 230 ? -28.369 0.183 7.704 1.00 82.56 230 ASP A CA 1
ATOM 1758 C C . ASP A 1 230 ? -28.342 0.865 6.328 1.00 82.56 230 ASP A C 1
ATOM 1760 O O . ASP A 1 230 ? -29.380 1.191 5.743 1.00 82.56 230 ASP A O 1
ATOM 1764 N N . LEU A 1 231 ? -27.134 1.055 5.792 1.00 80.56 231 LEU A N 1
ATOM 1765 C CA . LEU A 1 231 ? -26.928 1.592 4.449 1.00 80.56 231 LEU A CA 1
ATOM 1766 C C . LEU A 1 231 ? -27.459 0.601 3.404 1.00 80.56 231 LEU A C 1
ATOM 1768 O O . LEU A 1 231 ? -27.040 -0.555 3.369 1.00 80.56 231 LEU A O 1
ATOM 1772 N N . GLN A 1 232 ? -28.358 1.054 2.531 1.00 71.88 232 GLN A N 1
ATOM 1773 C CA . GLN A 1 232 ? -28.804 0.271 1.378 1.00 71.88 232 GLN A CA 1
ATOM 1774 C C . GLN A 1 232 ? -27.915 0.574 0.172 1.00 71.88 232 GLN A C 1
ATOM 1776 O O . GLN A 1 232 ? -27.645 1.737 -0.122 1.00 71.88 232 GLN A O 1
ATOM 1781 N N . ALA A 1 233 ? -27.467 -0.468 -0.531 1.00 62.88 233 ALA A N 1
ATOM 1782 C CA . ALA A 1 233 ? -26.803 -0.304 -1.818 1.00 62.88 233 ALA A CA 1
ATOM 1783 C C . ALA A 1 233 ? -27.847 0.097 -2.874 1.00 62.88 233 ALA A C 1
ATOM 1785 O O . ALA A 1 233 ? -28.842 -0.611 -3.043 1.00 62.88 233 ALA A O 1
ATOM 1786 N N . THR A 1 234 ? -27.637 1.231 -3.545 1.00 52.44 234 THR A N 1
ATOM 1787 C CA . THR A 1 234 ? -28.343 1.590 -4.789 1.00 52.44 234 THR A CA 1
ATOM 1788 C C . THR A 1 234 ? -27.792 0.833 -5.979 1.00 52.44 234 THR A C 1
ATOM 1790 O O . THR A 1 234 ? -26.546 0.754 -6.070 1.00 52.44 234 THR A O 1
#

Sequence (234 aa):
MSNNYYDATGVLVFDGSPVVTPVIRALFSPFSLDERYPGGDQCYIARVAESTNTSWSAVKESVLEWAQDFGIGVSGEDEDLEPERVFRALGEKLGAGGPQFNSLVFEAISTDEDQEADVKVLFHLATLLNDGHNLLAIQYEGCWSSSKARLGEFGGEGEYVSRHLRLYSSSTRAVQLGEDIDRHLRGNDVANAAQAMLKSVRRLLDSVLHDGQRAEITSSIAAALSSGQDLQAT

Foldseek 3Di:
DDDQWKKKKKKFAADWFFDCDLLNCLQQVLQVWASPPPGTRIIMGMDGRVPGQQFLLSSLVSLVVSCVVVVLPLDDPDPCSPSLVSLQSLCVVQVLHDDVSSCLSVPQRDPPRSHGHDVQSSQVSCVSSPPPRRTFKMKMAMDRDDPDHDPPPHQAKIWIHGPFFTDIDGPVVVVVLVVQLVVCVVVVNVVSSVVSVVVVVVVRLVRGPDPVVSVVVVVQVVVCVVVVHDDDDD

Secondary structure (DSSP, 8-state):
------EEEEEEEESSS----HHHHHHHGGGT-EEEEEETTEEEEEE-TTT---BHHHHHHHHHHHHHHTT-----S-S---HHHHHHHHHHHTT--SHHHHHHHHHHS-S-TTSBPPHHHHHHHHHHT-SS--EEEEEEEEES--SS--TT---SEEEEEESSBEEEEEHHHHHHHHHHHHHHHHTT-HHHHHHHHHHHHHHHHHTB--HHHHHHHHHHHHHHHHHT-PPPP-

Organism: NCBI:txid134537

pLDDT: mean 87.12, std 11.88, range [35.94, 98.06]

Radius of gyration: 20.97 Å; Cα contacts (8 Å, |Δi|>4): 359; chains: 1; bounding box: 64×37×57 Å

Solvent-accessible surface area (backbone atoms only — not comparable to full-atom values): 12932 Å² total; per-residue (Å²): 132,86,83,82,44,52,36,30,32,31,35,43,32,28,72,52,68,58,49,84,36,73,62,54,45,23,66,36,48,35,24,63,54,34,80,71,37,90,35,79,32,24,25,27,32,32,43,39,62,92,83,38,57,48,20,33,43,46,32,46,50,39,40,46,55,49,34,53,76,69,66,48,81,85,79,62,98,52,94,75,70,57,62,60,56,54,55,48,52,50,21,50,75,71,69,37,51,50,72,70,49,52,48,47,47,66,74,67,52,65,87,51,45,82,42,66,55,54,68,68,52,52,51,51,50,47,61,56,51,58,86,75,39,52,72,52,34,38,43,38,30,22,31,67,74,73,98,66,95,48,80,94,73,56,82,35,33,39,40,40,39,42,89,53,38,49,47,76,50,42,50,70,55,55,52,53,50,50,54,54,31,50,55,25,51,76,69,71,34,61,66,60,23,50,49,53,52,49,53,55,52,49,53,59,44,66,19,36,66,46,66,68,61,33,50,52,53,50,53,50,52,54,51,25,69,75,69,76,45,82,87,76,88,129

Mean predicted aligned error: 6.89 Å